Protein 6QV5 (pdb70)

Structure (mmCIF, N/CA/C/O backbone):
data_6QV5
#
_entry.id   6QV5
#
_cell.length_a   116.427
_cell.length_b   116.427
_cell.length_c   119.248
_cell.angle_alpha   90.00
_cell.angle_beta   90.00
_cell.angle_gamma   120.00
#
_symmetry.space_group_name_H-M   'P 61 2 2'
#
loop_
_entity.id
_entity.type
_entity.pdbx_description
1 polymer 'CHAD domain'
2 non-polymer 'ZINC ION'
3 non-polymer 1,2-ETHANEDIOL
4 water water
#
loop_
_atom_site.group_PDB
_atom_site.id
_atom_site.type_symbol
_atom_site.label_atom_id
_atom_site.label_alt_id
_atom_site.label_comp_id
_atom_site.label_asym_id
_atom_site.label_entity_id
_atom_site.label_seq_id
_atom_site.pdbx_PDB_ins_code
_atom_site.Cartn_x
_atom_site.Cartn_y
_atom_site.Cartn_z
_atom_site.occupancy
_atom_site.B_iso_or_equiv
_atom_site.auth_seq_id
_atom_site.auth_comp_id
_atom_site.auth_asym_id
_atom_site.auth_atom_id
_atom_site.pdbx_PDB_model_num
ATOM 1 N N . GLY A 1 9 ? 72.960 5.027 34.244 1.00 90.85 7 GLY A N 1
ATOM 2 C CA . GLY A 1 9 ? 71.744 5.325 34.988 1.00 90.64 7 GLY A CA 1
ATOM 3 C C . GLY A 1 9 ? 71.763 6.694 35.634 1.00 94.26 7 GLY A C 1
ATOM 4 O O . GLY A 1 9 ? 72.691 7.010 36.385 1.00 93.93 7 GLY A O 1
ATOM 5 N N . HIS A 1 10 ? 70.731 7.518 35.325 1.00 90.42 8 HIS A N 1
ATOM 6 C CA . HIS A 1 10 ? 70.480 8.891 35.802 1.00 89.99 8 HIS A CA 1
ATOM 7 C C . HIS A 1 10 ? 71.502 9.935 35.309 1.00 93.13 8 HIS A C 1
ATOM 8 O O . HIS A 1 10 ? 71.089 11.009 34.866 1.00 92.70 8 HIS A O 1
ATOM 10 N N . ALA A 1 11 ? 72.815 9.633 35.398 1.00 89.02 9 ALA A N 1
ATOM 11 C CA . ALA A 1 11 ? 73.893 10.537 34.988 1.00 88.44 9 ALA A CA 1
ATOM 12 C C . ALA A 1 11 ? 74.320 10.342 33.520 1.00 91.27 9 ALA A C 1
ATOM 13 O O . ALA A 1 11 ? 74.510 9.198 33.093 1.00 90.69 9 ALA A O 1
ATOM 15 N N . PRO A 1 12 ? 74.492 11.438 32.736 1.00 87.15 10 PRO A N 1
ATOM 16 C CA . PRO A 1 12 ? 74.917 11.278 31.333 1.00 86.63 10 PRO A CA 1
ATOM 17 C C . PRO A 1 12 ? 76.411 10.992 31.205 1.00 89.46 10 PRO A C 1
ATOM 18 O O . PRO A 1 12 ? 77.214 11.558 31.951 1.00 88.90 10 PRO A O 1
ATOM 22 N N . PHE A 1 13 ? 76.783 10.114 30.258 1.00 85.42 11 PHE A N 1
ATOM 23 C CA . PHE A 1 13 ? 78.177 9.743 30.024 1.00 84.92 11 PHE A CA 1
ATOM 24 C C . PHE A 1 13 ? 78.727 10.370 28.747 1.00 88.38 11 PHE A C 1
ATOM 25 O O . PHE A 1 13 ? 78.252 10.071 27.649 1.00 87.58 11 PHE A O 1
ATOM 33 N N . ARG A 1 14 ? 79.741 11.233 28.902 1.00 85.17 12 ARG A N 1
ATOM 34 C CA . ARG A 1 14 ? 80.435 11.884 27.794 1.00 85.13 12 ARG A CA 1
ATOM 35 C C . ARG A 1 14 ? 81.600 11.004 27.346 1.00 89.22 12 ARG A C 1
ATOM 36 O O . ARG A 1 14 ? 82.115 10.219 28.149 1.00 88.61 12 ARG A O 1
ATOM 44 N N . ALA A 1 15 ? 82.011 11.130 26.067 1.00 86.08 13 ALA A N 1
ATOM 45 C CA . ALA A 1 15 ? 83.114 10.362 25.485 1.00 86.07 13 ALA A CA 1
ATOM 46 C C . ALA A 1 15 ? 84.404 10.568 26.277 1.00 90.73 13 ALA A C 1
ATOM 47 O O . ALA A 1 15 ? 84.826 11.709 26.486 1.00 90.23 13 ALA A O 1
ATOM 49 N N . GLN A 1 16 ? 84.985 9.459 26.771 1.00 87.98 14 GLN A N 1
ATOM 50 C CA . GLN A 1 16 ? 86.220 9.459 27.557 1.00 88.14 14 GLN A CA 1
ATOM 51 C C . GLN A 1 16 ? 87.393 9.949 26.712 1.00 92.81 14 GLN A C 1
ATOM 52 O O . GLN A 1 16 ? 87.496 9.583 25.538 1.00 92.29 14 GLN A O 1
ATOM 58 N N . ALA A 1 17 ? 88.255 10.804 27.302 1.00 90.10 15 ALA A N 1
ATOM 59 C CA . ALA A 1 17 ? 89.432 11.365 26.637 1.00 90.13 15 ALA A CA 1
ATOM 60 C C . ALA A 1 17 ? 90.428 10.253 26.306 1.00 94.67 15 ALA A C 1
ATOM 61 O O . ALA A 1 17 ? 90.931 9.579 27.209 1.00 94.08 15 ALA A O 1
ATOM 63 N N . LEU A 1 18 ? 90.649 10.020 25.003 1.00 92.04 16 LEU A N 1
ATOM 64 C CA . LEU A 1 18 ? 91.547 8.976 24.519 1.00 92.32 16 LEU A CA 1
ATOM 65 C C . LEU A 1 18 ? 92.933 9.538 24.202 1.00 97.10 16 LEU A C 1
ATOM 66 O O . LEU A 1 18 ? 93.118 10.220 23.190 1.00 96.60 16 LEU A O 1
ATOM 71 N N . ALA A 1 19 ? 93.899 9.266 25.094 1.00 94.59 17 ALA A N 1
ATOM 72 C CA . ALA A 1 19 ? 95.280 9.718 24.950 1.00 94.92 17 ALA A CA 1
ATOM 73 C C . ALA A 1 19 ? 96.184 8.550 24.540 1.00 99.80 17 ALA A C 1
ATOM 74 O O . ALA A 1 19 ? 96.693 7.813 25.391 1.00 99.46 17 ALA A O 1
ATOM 76 N N . LEU A 1 20 ? 96.341 8.364 23.219 1.00 97.00 18 LEU A N 1
ATOM 77 C CA . LEU A 1 20 ? 97.169 7.306 22.641 1.00 97.11 18 LEU A CA 1
ATOM 78 C C . LEU A 1 20 ? 98.640 7.700 22.683 1.00 102.06 18 LEU A C 1
ATOM 79 O O . LEU A 1 20 ? 98.961 8.889 22.580 1.00 101.85 18 LEU A O 1
ATOM 84 N N . ASP A 1 21 ? 99.534 6.701 22.809 1.00 99.17 19 ASP A N 1
ATOM 85 C CA . ASP A 1 21 ? 100.982 6.915 22.810 1.00 99.26 19 ASP A CA 1
ATOM 86 C C . ASP A 1 21 ? 101.436 7.293 21.397 1.00 103.39 19 ASP A C 1
ATOM 87 O O . ASP A 1 21 ? 100.801 6.882 20.422 1.00 103.10 19 ASP A O 1
ATOM 92 N N . ALA A 1 22 ? 102.514 8.090 21.288 1.00 99.85 20 ALA A N 1
ATOM 93 C CA . ALA A 1 22 ? 103.063 8.533 20.002 1.00 99.65 20 ALA A CA 1
ATOM 94 C C . ALA A 1 22 ? 103.621 7.359 19.185 1.00 103.23 20 ALA A C 1
ATOM 95 O O . ALA A 1 22 ? 103.506 7.361 17.958 1.00 103.20 20 ALA A O 1
ATOM 97 N N . ASP A 1 23 ? 104.198 6.355 19.874 1.00 98.85 21 ASP A N 1
ATOM 98 C CA . ASP A 1 23 ? 104.793 5.156 19.278 1.00 98.24 21 ASP A CA 1
ATOM 99 C C . ASP A 1 23 ? 103.812 3.966 19.172 1.00 100.38 21 ASP A C 1
ATOM 100 O O . ASP A 1 23 ? 104.237 2.855 18.843 1.00 100.15 21 ASP A O 1
ATOM 105 N N . ALA A 1 24 ? 102.508 4.202 19.428 1.00 95.59 22 ALA A N 1
ATOM 106 C CA . ALA A 1 24 ? 101.467 3.170 19.367 1.00 94.70 22 ALA A CA 1
ATOM 107 C C . ALA A 1 24 ? 101.190 2.693 17.941 1.00 96.51 22 ALA A C 1
ATOM 108 O O . ALA A 1 24 ? 101.234 3.491 17.001 1.00 96.21 22 ALA A O 1
ATOM 110 N N . ALA A 1 25 ? 100.911 1.385 17.791 1.00 91.07 23 ALA A N 1
ATOM 111 C CA . ALA A 1 25 ? 100.618 0.740 16.509 1.00 89.91 23 ALA A CA 1
ATOM 112 C C . ALA A 1 25 ? 99.133 0.854 16.146 1.00 91.53 23 ALA A C 1
ATOM 113 O O . ALA A 1 25 ? 98.311 1.161 17.014 1.00 90.92 23 ALA A O 1
ATOM 115 N N . LEU A 1 26 ? 98.794 0.598 14.861 1.00 86.61 24 LEU A N 1
ATOM 116 C CA . LEU A 1 26 ? 97.417 0.620 14.354 1.00 85.81 24 LEU A CA 1
ATOM 117 C C . LEU A 1 26 ? 96.586 -0.497 15.005 1.00 88.28 24 LEU A C 1
ATOM 118 O O . LEU A 1 26 ? 95.391 -0.311 15.239 1.00 87.77 24 LEU A O 1
ATOM 123 N N . SER A 1 27 ? 97.243 -1.625 15.351 1.00 83.79 25 SER A N 1
ATOM 124 C CA . SER A 1 27 ? 96.640 -2.776 16.026 1.00 83.14 25 SER A CA 1
ATOM 125 C C . SER A 1 27 ? 96.232 -2.441 17.475 1.00 86.13 25 SER A C 1
ATOM 126 O O . SER A 1 27 ? 95.472 -3.195 18.085 1.00 85.81 25 SER A O 1
ATOM 129 N N . GLU A 1 28 ? 96.748 -1.318 18.014 1.00 82.13 26 GLU A N 1
ATOM 130 C CA . GLU A 1 28 ? 96.481 -0.826 19.368 1.00 81.68 26 GLU A CA 1
ATOM 131 C C . GLU A 1 28 ? 95.480 0.331 19.346 1.00 84.74 26 GLU A C 1
ATOM 132 O O . GLU A 1 28 ? 94.634 0.415 20.237 1.00 84.38 26 GLU A O 1
ATOM 138 N N . ALA A 1 29 ? 95.577 1.216 18.330 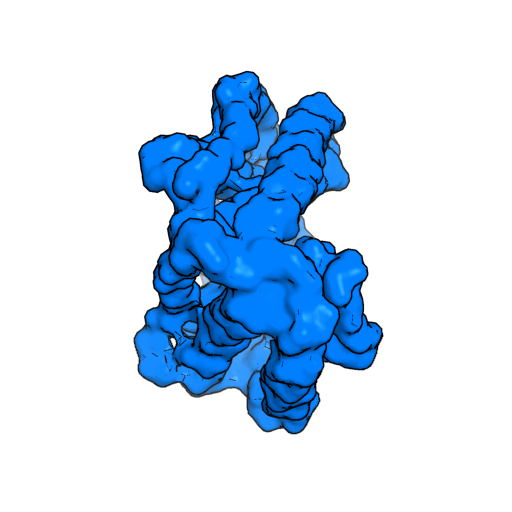1.00 80.37 27 ALA A N 1
ATOM 139 C CA . ALA A 1 29 ? 94.713 2.386 18.157 1.00 79.56 27 ALA A CA 1
ATOM 140 C C . ALA A 1 29 ? 93.282 2.013 17.763 1.00 82.11 27 ALA A C 1
ATOM 141 O O . ALA A 1 29 ? 92.343 2.524 18.371 1.00 81.66 27 ALA A O 1
ATOM 143 N N . PHE A 1 30 ? 93.122 1.127 16.754 1.00 77.50 28 PHE A N 1
ATOM 144 C CA . PHE A 1 30 ? 91.835 0.638 16.239 1.00 76.67 28 PHE A CA 1
ATOM 145 C C . PHE A 1 30 ? 90.901 0.097 17.350 1.00 78.57 28 PHE A C 1
ATOM 146 O O . PHE A 1 30 ? 89.776 0.594 17.428 1.00 78.10 28 PHE A O 1
ATOM 154 N N . PRO A 1 31 ? 91.310 -0.853 18.241 1.00 73.71 29 PRO A N 1
ATOM 155 C CA . PRO A 1 31 ? 90.380 -1.298 19.294 1.00 72.89 29 PRO A CA 1
ATOM 156 C C . PRO A 1 31 ? 90.170 -0.258 20.397 1.00 74.78 29 PRO A C 1
ATOM 157 O O . PRO A 1 31 ? 89.148 -0.307 21.079 1.00 74.24 29 PRO A O 1
ATOM 161 N N . ALA A 1 32 ? 91.129 0.676 20.572 1.00 70.02 30 ALA A N 1
ATOM 162 C CA . ALA A 1 32 ? 91.039 1.745 21.568 1.00 69.28 30 ALA A CA 1
ATOM 163 C C . ALA A 1 32 ? 90.039 2.815 21.124 1.00 71.67 30 ALA A C 1
ATOM 164 O O . ALA A 1 32 ? 89.276 3.304 21.956 1.00 71.19 30 ALA A O 1
ATOM 166 N N . ILE A 1 33 ? 90.032 3.157 19.811 1.00 67.15 31 ILE A N 1
ATOM 167 C CA . ILE A 1 33 ? 89.131 4.137 19.188 1.00 66.35 31 ILE A CA 1
ATOM 168 C C . ILE A 1 33 ? 87.696 3.592 19.162 1.00 69.35 31 ILE A C 1
ATOM 169 O O . ILE A 1 33 ? 86.781 4.273 19.634 1.00 68.48 31 ILE A O 1
ATOM 174 N N . LEU A 1 34 ? 87.506 2.367 18.620 1.00 65.64 32 LEU A N 1
ATOM 175 C CA . LEU A 1 34 ? 86.191 1.725 18.533 1.00 65.25 32 LEU A CA 1
ATOM 176 C C . LEU A 1 34 ? 85.623 1.354 19.899 1.00 67.92 32 LEU A C 1
ATOM 177 O O . LEU A 1 34 ? 84.412 1.450 20.095 1.00 67.39 32 LEU A O 1
ATOM 182 N N . GLY A 1 35 ? 86.504 0.964 20.825 1.00 63.66 33 GLY A N 1
ATOM 183 C CA . GLY A 1 35 ? 86.149 0.624 22.200 1.00 62.98 33 GLY A CA 1
ATOM 184 C C . GLY A 1 35 ? 85.634 1.830 22.962 1.00 65.28 33 GLY A C 1
ATOM 185 O O . GLY A 1 35 ? 84.709 1.705 23.767 1.00 64.85 33 GLY A O 1
ATOM 186 N N . ASN A 1 3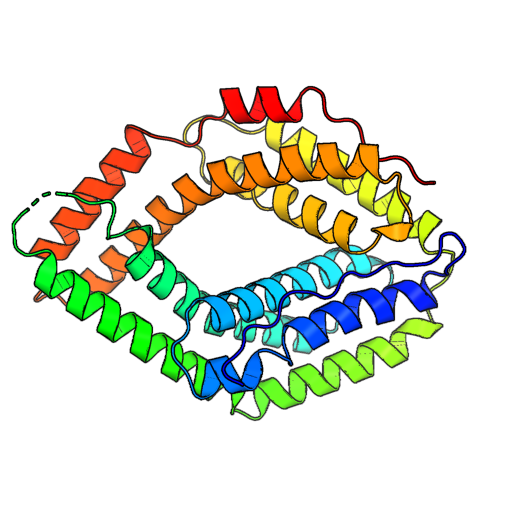6 ? 86.221 3.012 22.685 1.00 60.90 34 ASN A N 1
ATOM 187 C CA . ASN A 1 36 ? 85.838 4.303 23.260 1.00 60.33 34 ASN A CA 1
ATOM 188 C C . ASN A 1 36 ? 84.445 4.697 22.745 1.00 63.20 34 ASN A C 1
ATOM 189 O O . ASN A 1 36 ? 83.643 5.241 23.506 1.00 62.62 34 ASN A O 1
ATOM 194 N N . CYS A 1 37 ? 84.166 4.404 21.455 1.00 59.15 35 CYS A N 1
ATOM 195 C CA . CYS A 1 37 ? 82.889 4.673 20.795 1.00 58.69 35 CYS A CA 1
ATOM 196 C C . CYS A 1 37 ? 81.790 3.779 21.357 1.00 62.06 35 CYS A C 1
ATOM 197 O O . CYS A 1 37 ? 80.711 4.278 21.672 1.00 61.71 35 CYS A O 1
ATOM 200 N N . LEU A 1 38 ? 82.071 2.465 21.498 1.00 58.27 36 LEU A N 1
ATOM 201 C CA . LEU A 1 38 ? 81.127 1.484 22.039 1.00 57.80 36 LEU A CA 1
ATOM 202 C C . LEU A 1 38 ? 80.804 1.753 23.506 1.00 60.86 36 LEU A C 1
ATOM 203 O O . LEU A 1 38 ? 79.650 1.594 23.895 1.00 60.34 36 LEU A O 1
ATOM 208 N N . GLU A 1 39 ? 81.802 2.205 24.302 1.00 56.90 37 GLU A N 1
ATOM 209 C CA . GLU A 1 39 ? 81.628 2.564 25.717 1.00 56.41 37 GLU A CA 1
ATOM 210 C C . GLU A 1 39 ? 80.714 3.795 25.833 1.00 58.72 37 GLU A C 1
ATOM 211 O O . GLU A 1 39 ? 79.840 3.822 26.699 1.00 58.34 37 GLU A O 1
ATOM 217 N N . HIS A 1 40 ? 80.895 4.785 24.932 1.00 54.00 38 HIS A N 1
ATOM 218 C CA . HIS A 1 40 ? 80.104 6.020 24.868 1.00 53.17 38 HIS A CA 1
ATOM 219 C C . HIS A 1 40 ? 78.614 5.720 24.615 1.00 55.10 38 HIS A C 1
ATOM 220 O O . HIS A 1 40 ? 77.750 6.404 25.162 1.00 53.78 38 HIS A O 1
ATOM 227 N N . ILE A 1 41 ? 78.327 4.666 23.829 1.00 51.49 39 ILE A N 1
ATOM 228 C CA . ILE A 1 41 ? 76.972 4.202 23.518 1.00 51.06 39 ILE A CA 1
ATOM 229 C C . ILE A 1 41 ? 76.396 3.415 24.715 1.00 55.90 39 ILE A C 1
ATOM 230 O O . ILE A 1 41 ? 75.315 3.758 25.202 1.00 55.54 39 ILE A O 1
ATOM 235 N N . GLN A 1 42 ? 77.139 2.369 25.166 1.00 53.28 40 GLN A N 1
ATOM 236 C CA A GLN A 1 42 ? 76.763 1.461 26.256 0.46 53.23 40 GLN A CA 1
ATOM 237 C CA B GLN A 1 42 ? 76.774 1.456 26.254 0.54 53.30 40 GLN A CA 1
ATOM 238 C C . GLN A 1 42 ? 76.493 2.146 27.598 1.00 57.78 40 GLN A C 1
ATOM 239 O O . GLN A 1 42 ? 75.506 1.813 28.254 1.00 57.51 40 GLN A O 1
ATOM 250 N N . ARG A 1 43 ? 77.365 3.076 28.025 1.00 55.38 41 ARG A N 1
ATOM 251 C CA . ARG A 1 43 ? 77.218 3.758 29.319 1.00 55.68 41 ARG A CA 1
ATOM 252 C C . ARG A 1 43 ? 76.007 4.710 29.413 1.00 60.28 41 ARG A C 1
ATOM 253 O O . ARG A 1 43 ? 75.728 5.225 30.500 1.00 60.09 41 ARG A O 1
ATOM 261 N N . ASN A 1 44 ? 75.268 4.900 28.303 1.00 56.93 42 ASN A N 1
ATOM 262 C CA . ASN A 1 44 ? 74.069 5.738 28.260 1.00 56.75 42 ASN A CA 1
ATOM 263 C C . ASN A 1 44 ? 72.767 4.925 28.120 1.00 61.00 42 ASN A C 1
ATOM 264 O O . ASN A 1 44 ? 71.689 5.494 28.275 1.00 60.63 42 ASN A O 1
ATOM 269 N N . GLU A 1 45 ? 72.880 3.595 27.875 1.00 58.17 43 GLU A N 1
ATOM 270 C CA . GLU A 1 45 ? 71.784 2.625 27.698 1.00 58.29 43 GLU A CA 1
ATOM 271 C C . GLU A 1 45 ? 70.632 2.737 28.696 1.00 62.93 43 GLU A C 1
ATOM 272 O O . GLU A 1 45 ? 69.496 2.974 28.284 1.00 62.73 43 GLU A O 1
ATOM 278 N N . VAL A 1 46 ? 70.926 2.513 29.997 1.00 60.04 44 VAL A N 1
ATOM 279 C CA . VAL A 1 46 ? 69.972 2.502 31.116 1.00 60.15 44 VAL A CA 1
ATOM 280 C C . VAL A 1 46 ? 69.161 3.806 31.199 1.00 64.22 44 VAL A C 1
ATOM 281 O O . VAL A 1 46 ? 67.934 3.754 31.300 1.00 63.96 44 VAL A O 1
ATOM 285 N N . ALA A 1 47 ? 69.847 4.958 31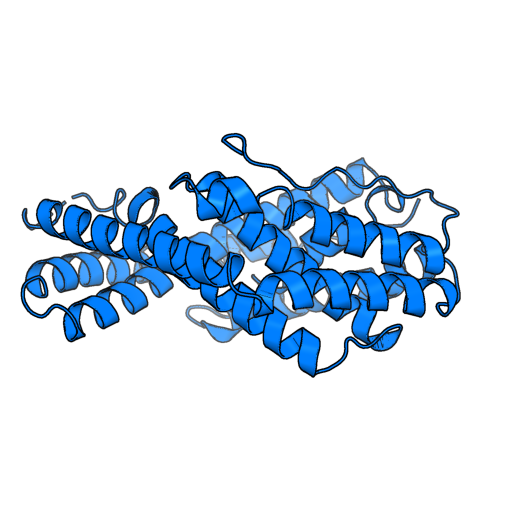.121 1.00 60.87 45 ALA A N 1
ATOM 286 C CA . ALA A 1 47 ? 69.238 6.286 31.189 1.00 60.58 45 ALA A CA 1
ATOM 287 C C . ALA A 1 47 ? 68.320 6.601 30.003 1.00 64.27 45 ALA A C 1
ATOM 288 O O . ALA A 1 47 ? 67.339 7.324 30.182 1.00 64.13 45 ALA A O 1
ATOM 290 N N . VAL A 1 48 ? 68.622 6.057 28.807 1.00 60.50 46 VAL A N 1
ATOM 291 C CA . VAL A 1 48 ? 67.795 6.256 27.608 1.00 60.23 46 VAL A CA 1
ATOM 292 C C . VAL A 1 48 ? 66.530 5.382 27.709 1.00 64.33 46 VAL A C 1
ATOM 293 O O . VAL A 1 48 ? 65.446 5.830 27.330 1.00 63.91 46 VAL A O 1
ATOM 297 N N . ILE A 1 49 ? 66.669 4.160 28.261 1.00 61.31 47 ILE A N 1
ATOM 298 C CA . ILE A 1 49 ? 65.564 3.214 28.444 1.00 61.21 47 ILE A CA 1
ATOM 299 C C . ILE A 1 49 ? 64.596 3.675 29.550 1.00 65.73 47 ILE A C 1
ATOM 300 O O . ILE A 1 49 ? 63.399 3.805 29.296 1.00 65.14 47 ILE A O 1
ATOM 305 N N . GLU A 1 50 ? 65.124 3.927 30.761 1.00 63.04 48 GLU A N 1
ATOM 306 C CA . GLU A 1 50 ? 64.352 4.276 31.957 1.00 63.12 48 GLU A CA 1
ATOM 307 C C . GLU A 1 50 ? 63.923 5.746 32.089 1.00 66.91 48 GLU A C 1
ATOM 308 O O . GLU A 1 50 ? 62.853 6.003 32.644 1.00 66.91 48 GLU A O 1
ATOM 314 N N . GLY A 1 51 ? 64.747 6.682 31.622 1.00 62.97 49 GLY A N 1
ATOM 315 C CA . GLY A 1 51 ? 64.460 8.110 31.751 1.00 62.41 49 GLY A CA 1
ATOM 316 C C . GLY A 1 51 ? 64.034 8.849 30.498 1.00 65.29 49 GLY A C 1
ATOM 317 O O . GLY A 1 51 ? 63.820 8.243 29.444 1.00 64.76 49 GLY A O 1
ATOM 318 N N . HIS A 1 52 ? 63.899 10.185 30.627 1.00 61.20 50 HIS A N 1
ATOM 319 C CA . HIS A 1 52 ? 63.513 11.113 29.558 1.00 60.78 50 HIS A CA 1
ATOM 320 C C . HIS A 1 52 ? 64.484 12.303 29.446 1.00 64.73 50 HIS A C 1
ATOM 321 O O . HIS A 1 52 ? 64.171 13.296 28.781 1.00 63.96 50 HIS A O 1
ATOM 328 N N . ASP A 1 53 ? 65.673 12.185 30.080 1.00 61.87 51 ASP A N 1
ATOM 329 C CA . ASP A 1 53 ? 66.730 13.202 30.072 1.00 61.91 51 ASP A CA 1
ATOM 330 C C . ASP A 1 53 ? 67.237 13.411 28.632 1.00 65.45 51 ASP A C 1
ATOM 331 O O . ASP A 1 53 ? 67.636 12.436 27.990 1.00 65.02 51 ASP A O 1
ATOM 336 N N . PRO A 1 54 ? 67.202 14.655 28.097 1.00 61.85 52 PRO A N 1
ATOM 337 C CA . PRO A 1 54 ? 67.653 14.868 26.709 1.00 61.50 52 PRO A CA 1
ATOM 338 C C . PRO A 1 54 ? 69.155 14.693 26.481 1.00 64.29 52 PRO A C 1
ATOM 339 O O . PRO A 1 54 ? 69.546 14.259 25.400 1.00 63.79 52 PRO A O 1
ATOM 343 N N . GLU A 1 55 ? 69.987 15.020 27.492 1.00 60.15 53 GLU A N 1
ATOM 344 C CA . GLU A 1 55 ? 71.449 14.927 27.426 1.00 59.47 53 GLU A CA 1
ATOM 345 C C . GLU A 1 55 ? 71.956 13.481 27.318 1.00 62.24 53 GLU A C 1
ATOM 346 O O . GLU A 1 55 ? 72.907 13.231 26.573 1.00 61.67 53 GLU A O 1
ATOM 352 N N . THR A 1 56 ? 71.316 12.540 28.045 1.00 57.96 54 THR A N 1
ATOM 353 C CA . THR A 1 56 ? 71.662 11.110 28.032 1.00 57.26 54 THR A CA 1
ATOM 354 C C . THR A 1 56 ? 71.428 10.528 26.634 1.00 59.32 54 THR A C 1
ATOM 355 O O . THR A 1 56 ? 72.262 9.769 26.139 1.00 58.62 54 THR A O 1
ATOM 359 N N . LEU A 1 57 ? 70.304 10.923 25.993 1.00 54.60 55 LEU A N 1
ATOM 360 C CA . LEU A 1 57 ? 69.931 10.530 24.633 1.00 53.66 55 LEU A CA 1
ATOM 361 C C . LEU A 1 57 ? 70.880 11.198 23.622 1.00 56.26 55 LEU A C 1
ATOM 362 O O . LEU A 1 57 ? 71.300 10.548 22.661 1.00 55.24 55 LEU A O 1
ATOM 367 N N . HIS A 1 58 ? 71.223 12.488 23.856 1.00 52.50 56 HIS A N 1
ATOM 368 C CA . HIS A 1 58 ? 72.144 13.265 23.021 1.00 52.12 56 HIS A CA 1
ATOM 369 C C . HIS A 1 58 ? 73.521 12.595 22.997 1.00 54.34 56 HIS A C 1
ATOM 370 O O . HIS A 1 58 ? 74.063 12.374 21.914 1.00 53.91 56 HIS A O 1
ATOM 377 N N . GLN A 1 59 ? 74.050 12.227 24.181 1.00 49.85 57 GLN A N 1
ATOM 378 C CA . GLN A 1 59 ? 75.339 11.551 24.316 1.00 49.43 57 GLN A CA 1
ATOM 379 C C . GLN A 1 59 ? 75.367 10.181 23.639 1.00 52.92 57 GLN A C 1
ATOM 380 O O . GLN A 1 59 ? 76.382 9.832 23.036 1.00 52.53 57 GLN A O 1
ATOM 386 N N . MET A 1 60 ? 74.249 9.425 23.705 1.00 49.40 58 MET A N 1
ATOM 387 C CA . MET A 1 60 ? 74.147 8.110 23.066 1.00 49.04 58 MET A CA 1
ATOM 388 C C . MET A 1 60 ? 74.107 8.239 21.541 1.00 53.38 58 MET A C 1
ATOM 389 O O . MET A 1 60 ? 74.748 7.445 20.851 1.00 52.89 58 MET A O 1
ATOM 394 N N . ARG A 1 61 ? 73.376 9.250 21.026 1.00 50.47 59 ARG A N 1
ATOM 395 C CA . ARG A 1 61 ? 73.262 9.547 19.595 1.00 50.67 59 ARG A CA 1
ATOM 396 C C . ARG A 1 61 ? 74.623 9.956 19.022 1.00 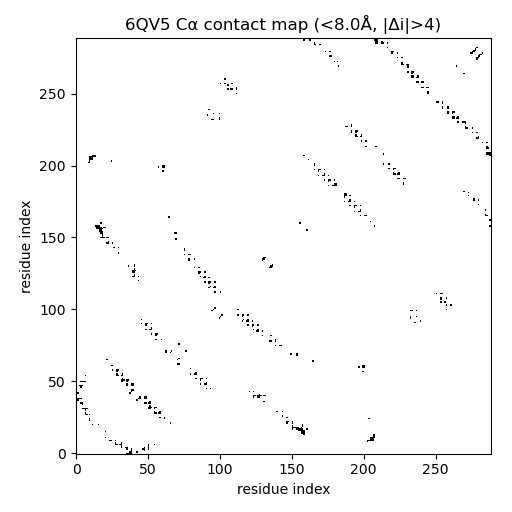54.63 59 ARG A C 1
ATOM 397 O O . ARG A 1 61 ? 74.991 9.486 17.943 1.00 54.01 59 ARG A O 1
ATOM 405 N N . VAL A 1 62 ? 75.371 10.808 19.763 1.00 51.62 60 VAL A N 1
ATOM 406 C CA . VAL A 1 62 ? 76.715 11.281 19.402 1.00 51.44 60 VAL A CA 1
ATOM 407 C C . VAL A 1 62 ? 77.681 10.084 19.343 1.00 55.10 60 VAL A C 1
ATOM 408 O O . VAL A 1 62 ? 78.482 9.993 18.411 1.00 54.66 60 VAL A O 1
ATOM 412 N N . GLY A 1 63 ? 77.538 9.160 20.298 1.00 51.40 61 GLY A N 1
ATOM 413 C CA . GLY A 1 63 ? 78.320 7.929 20.378 1.00 51.09 61 GLY A CA 1
ATOM 414 C C . GLY A 1 63 ? 78.159 7.051 19.152 1.00 54.86 61 GLY A C 1
ATOM 415 O O . GLY A 1 63 ? 79.136 6.461 18.683 1.00 54.39 61 GLY A O 1
ATOM 416 N N . VAL A 1 64 ? 76.918 6.967 18.624 1.00 51.65 62 VAL A N 1
ATOM 417 C CA . VAL A 1 64 ? 76.567 6.205 17.420 1.00 51.82 62 VAL A CA 1
ATOM 418 C C . VAL A 1 64 ? 77.203 6.881 16.194 1.00 56.90 62 VAL A C 1
ATOM 419 O O . VAL A 1 64 ? 77.790 6.189 15.358 1.00 56.90 62 VAL A O 1
ATOM 423 N N . ARG A 1 65 ? 77.123 8.229 16.123 1.00 54.09 63 ARG A N 1
ATOM 424 C CA . ARG A 1 65 ? 77.713 9.041 15.053 1.00 54.40 63 ARG A CA 1
ATOM 425 C C . ARG A 1 65 ? 79.236 8.909 15.031 1.00 59.17 63 ARG A C 1
ATOM 426 O O . ARG A 1 65 ? 79.814 8.773 13.951 1.00 59.27 63 ARG A O 1
ATOM 434 N N . ARG A 1 66 ? 79.876 8.932 16.226 1.00 55.89 64 ARG A N 1
ATOM 435 C CA . ARG A 1 66 ? 81.326 8.784 16.410 1.00 55.65 64 ARG A CA 1
ATOM 436 C C . ARG A 1 66 ? 81.786 7.404 15.940 1.00 60.55 64 ARG A C 1
ATOM 437 O O . ARG A 1 66 ? 82.839 7.297 15.313 1.00 60.10 64 ARG A O 1
ATOM 445 N N . LEU A 1 67 ? 80.980 6.360 16.223 1.00 58.07 65 LEU A N 1
ATOM 446 C CA . LEU A 1 67 ? 81.243 4.979 15.824 1.00 58.38 65 LEU A CA 1
ATOM 447 C C . LEU A 1 67 ? 81.184 4.828 14.298 1.00 63.84 65 LEU A C 1
ATOM 448 O O . LEU A 1 67 ? 82.086 4.221 13.720 1.00 63.34 65 LEU A O 1
ATOM 453 N N . ARG A 1 68 ? 80.139 5.395 13.655 1.00 62.06 66 ARG A N 1
ATOM 454 C CA . ARG A 1 68 ? 79.948 5.343 12.204 1.00 62.75 66 ARG A CA 1
ATOM 455 C C . ARG A 1 68 ? 81.082 6.048 11.448 1.00 68.11 66 ARG A C 1
ATOM 456 O O . ARG A 1 68 ? 81.556 5.515 10.442 1.00 67.94 66 ARG A O 1
ATOM 464 N N . SER A 1 69 ? 81.534 7.221 11.951 1.00 65.29 67 SER A N 1
ATOM 465 C CA . SER A 1 69 ? 82.637 7.983 11.357 1.00 65.47 67 SER A CA 1
ATOM 466 C C . SER A 1 69 ? 83.971 7.248 11.528 1.00 69.42 67 SER A C 1
ATOM 467 O O . SER A 1 69 ? 84.812 7.307 10.630 1.00 69.01 67 SER A O 1
ATOM 470 N N . ALA A 1 70 ? 84.146 6.534 12.664 1.00 66.31 68 ALA A N 1
ATOM 471 C CA . ALA A 1 70 ? 85.341 5.732 12.952 1.00 66.24 68 ALA A CA 1
ATOM 472 C C . ALA A 1 70 ? 85.410 4.531 12.004 1.00 71.14 68 ALA A C 1
ATOM 473 O O . ALA A 1 70 ? 86.491 4.199 11.527 1.00 70.84 68 ALA A O 1
ATOM 475 N N . LEU A 1 71 ? 84.254 3.910 11.697 1.00 68.72 69 LEU A N 1
ATOM 476 C CA . LEU A 1 71 ? 84.177 2.778 10.768 1.00 69.04 69 LEU A CA 1
ATOM 477 C C . LEU A 1 71 ? 84.413 3.229 9.321 1.00 74.60 69 LEU A C 1
ATOM 478 O O . LEU A 1 71 ? 84.899 2.440 8.509 1.00 74.19 69 LEU A O 1
ATOM 483 N N . LYS A 1 72 ? 84.089 4.502 9.012 1.00 72.56 70 LYS A N 1
ATOM 484 C CA . LYS A 1 72 ? 84.268 5.101 7.690 1.00 73.14 70 LYS A CA 1
ATOM 485 C C . LYS A 1 72 ? 85.750 5.337 7.382 1.00 78.30 70 LYS A C 1
ATOM 486 O O . LYS A 1 72 ? 86.180 5.075 6.257 1.00 78.12 70 LYS A O 1
ATOM 492 N N . LEU A 1 73 ? 86.529 5.824 8.372 1.00 75.60 71 LEU A N 1
ATOM 493 C CA . LEU A 1 73 ? 87.964 6.061 8.193 1.00 75.85 71 LEU A CA 1
ATOM 494 C C . LEU A 1 73 ? 88.767 4.754 8.205 1.00 80.27 71 LEU A C 1
ATOM 495 O O . LEU A 1 73 ? 89.766 4.651 7.492 1.00 80.24 71 LEU A O 1
ATOM 500 N N . PHE A 1 74 ? 88.313 3.754 8.989 1.00 76.91 72 PHE A N 1
ATOM 501 C CA . PHE A 1 74 ? 88.944 2.434 9.091 1.00 76.77 72 PHE A CA 1
ATOM 502 C C . PHE A 1 74 ? 88.450 1.455 8.006 1.00 82.15 72 PHE A C 1
ATOM 503 O O . PHE A 1 74 ? 88.901 0.312 7.990 1.00 81.92 72 PHE A O 1
ATOM 511 N N . ASP A 1 75 ? 87.532 1.894 7.113 1.00 79.89 73 ASP A N 1
ATOM 512 C CA . ASP A 1 75 ? 86.922 1.081 6.047 1.00 80.31 73 ASP A CA 1
ATOM 513 C C . ASP A 1 75 ? 87.924 0.418 5.090 1.00 85.41 73 ASP A C 1
ATOM 514 O O . ASP A 1 75 ? 87.691 -0.719 4.673 1.00 85.09 73 ASP A O 1
ATOM 519 N N . ALA A 1 76 ? 89.023 1.117 4.744 1.00 82.77 74 ALA A N 1
ATOM 520 C CA . ALA A 1 76 ? 90.054 0.598 3.840 1.00 82.91 74 ALA A CA 1
ATOM 521 C C . ALA A 1 76 ? 90.883 -0.526 4.470 1.00 87.51 74 ALA A C 1
ATOM 522 O O . ALA A 1 76 ? 91.119 -1.545 3.816 1.00 87.40 74 ALA A O 1
ATOM 524 N N . VAL A 1 77 ? 91.313 -0.348 5.736 1.00 84.21 75 VAL A N 1
ATOM 525 C CA . VAL A 1 77 ? 92.126 -1.331 6.465 1.00 84.05 75 VAL A CA 1
ATOM 526 C C . VAL A 1 77 ? 91.280 -2.472 7.059 1.00 88.44 75 VAL A C 1
ATOM 527 O O . VAL A 1 77 ? 91.729 -3.619 7.075 1.00 88.06 75 VAL A O 1
ATOM 531 N N . ALA A 1 78 ? 90.068 -2.151 7.544 1.00 85.43 76 ALA A N 1
ATOM 532 C CA . ALA A 1 78 ? 89.141 -3.093 8.167 1.00 85.30 76 ALA A CA 1
ATOM 533 C C . ALA A 1 78 ? 87.683 -2.795 7.752 1.00 89.00 76 ALA A C 1
ATOM 534 O O . ALA A 1 78 ? 87.007 -2.002 8.416 1.00 88.40 76 ALA A O 1
ATOM 536 N N . PRO A 1 79 ? 87.175 -3.404 6.652 1.00 85.65 77 PRO A N 1
ATOM 537 C CA . PRO A 1 79 ? 85.784 -3.130 6.253 1.00 85.39 77 PRO A CA 1
ATOM 538 C C . PRO A 1 79 ? 84.769 -3.858 7.130 1.00 89.00 77 PRO A C 1
ATOM 539 O O . PRO A 1 79 ? 84.865 -5.072 7.324 1.00 88.62 77 PRO A O 1
ATOM 543 N N . CYS A 1 80 ? 83.817 -3.093 7.687 1.00 85.40 78 CYS A N 1
ATOM 544 C CA . CYS A 1 80 ? 82.755 -3.585 8.564 1.00 85.06 78 CYS A CA 1
ATOM 545 C C . CYS A 1 80 ? 81.743 -4.426 7.767 1.00 88.68 78 CYS A C 1
ATOM 546 O O . CYS A 1 80 ? 81.322 -3.979 6.694 1.00 88.33 78 CYS A O 1
ATOM 549 N N . PRO A 1 81 ? 81.340 -5.632 8.256 1.00 84.87 79 PRO A N 1
ATOM 550 C CA . PRO A 1 81 ? 80.361 -6.447 7.506 1.00 84.58 79 PRO A CA 1
ATOM 551 C C . PRO A 1 81 ? 79.056 -5.702 7.193 1.00 88.01 79 PRO A C 1
ATOM 552 O O . PRO A 1 81 ? 78.599 -4.923 8.035 1.00 87.56 79 PRO A O 1
ATOM 556 N N . PRO A 1 82 ? 78.462 -5.897 5.985 1.00 84.19 80 PRO A N 1
ATOM 557 C CA . PRO A 1 82 ? 77.230 -5.161 5.632 1.00 83.73 80 PRO A CA 1
ATOM 558 C C . PRO A 1 82 ? 76.050 -5.344 6.585 1.00 86.58 80 PRO A C 1
ATOM 559 O O . PRO A 1 82 ? 75.276 -4.403 6.754 1.00 86.18 80 PRO A O 1
ATOM 563 N N . ALA A 1 83 ? 75.925 -6.534 7.213 1.00 82.37 81 ALA A N 1
ATOM 564 C CA . ALA A 1 83 ? 74.864 -6.855 8.174 1.00 81.77 81 ALA A CA 1
ATOM 565 C C . ALA A 1 83 ? 74.936 -5.956 9.414 1.00 84.58 81 ALA A C 1
ATOM 566 O O . ALA A 1 83 ? 73.894 -5.500 9.890 1.00 84.13 81 ALA A O 1
ATOM 568 N N . LEU A 1 84 ? 76.165 -5.679 9.913 1.00 80.16 82 LEU A N 1
ATOM 569 C CA . LEU A 1 84 ? 76.398 -4.809 11.070 1.00 79.44 82 LEU A CA 1
ATOM 570 C C . LEU A 1 84 ? 76.100 -3.355 10.721 1.00 82.37 82 LEU A C 1
ATOM 571 O O . LEU A 1 84 ? 75.483 -2.655 11.525 1.00 81.99 82 LEU A O 1
ATOM 576 N N . GLN A 1 85 ? 76.505 -2.918 9.507 1.00 78.06 83 GLN A N 1
ATOM 577 C CA . GLN A 1 85 ? 76.284 -1.564 8.987 1.00 77.51 83 GLN A CA 1
ATOM 578 C C . GLN A 1 85 ? 74.793 -1.233 8.853 1.00 80.59 83 GLN A C 1
ATOM 579 O O . GLN A 1 85 ? 74.412 -0.077 9.041 1.00 80.36 83 GLN A O 1
ATOM 585 N N . ASP A 1 86 ? 73.952 -2.251 8.558 1.00 76.39 84 ASP A N 1
ATOM 586 C CA . ASP A 1 86 ? 72.497 -2.109 8.450 1.00 75.89 84 ASP A CA 1
ATOM 587 C C . ASP A 1 86 ? 71.887 -1.883 9.837 1.00 78.10 84 ASP A C 1
ATOM 588 O O . ASP A 1 86 ? 70.969 -1.073 9.975 1.00 77.75 84 ASP A O 1
ATOM 593 N N . ASP A 1 87 ? 72.410 -2.594 10.860 1.00 73.14 85 ASP A N 1
ATOM 594 C CA . ASP A 1 87 ? 71.959 -2.490 12.249 1.00 72.25 85 ASP A CA 1
ATOM 595 C C . ASP A 1 87 ? 72.411 -1.178 12.904 1.00 74.07 85 ASP A C 1
ATOM 596 O O . ASP A 1 87 ? 71.695 -0.655 13.759 1.00 73.49 85 ASP A O 1
ATOM 601 N N . ILE A 1 88 ? 73.589 -0.648 12.499 1.00 69.26 86 ILE A N 1
ATOM 602 C CA . I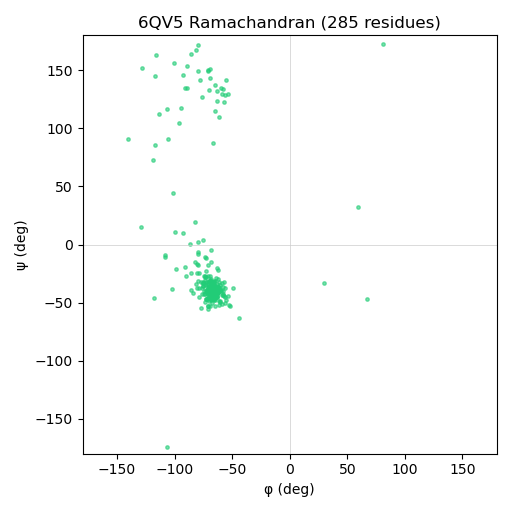LE A 1 88 ? 74.130 0.631 12.985 1.00 68.51 86 ILE A CA 1
ATOM 603 C C . ILE A 1 88 ? 73.243 1.764 12.443 1.00 70.79 86 ILE A C 1
ATOM 604 O O . ILE A 1 88 ? 72.909 2.691 13.185 1.00 70.29 86 ILE A O 1
ATOM 609 N N . SER A 1 89 ? 72.825 1.645 11.163 1.00 66.21 87 SER A N 1
ATOM 610 C CA . SER A 1 89 ? 71.933 2.587 10.484 1.00 65.41 87 SER A CA 1
ATOM 611 C C . SER A 1 89 ? 70.548 2.584 11.134 1.00 67.01 87 SER A C 1
ATOM 612 O O . SER A 1 89 ? 69.939 3.645 11.263 1.00 66.61 87 SER A O 1
ATOM 615 N N . TRP A 1 90 ? 70.076 1.396 11.574 1.00 61.65 88 TRP A N 1
ATOM 616 C CA . TRP A 1 90 ? 68.800 1.211 12.269 1.00 60.46 88 TRP A CA 1
ATOM 617 C C . TRP A 1 90 ? 68.852 1.889 13.645 1.00 63.18 88 TRP A C 1
ATOM 618 O O . TRP A 1 90 ? 67.920 2.611 13.996 1.00 63.09 88 TRP A O 1
ATOM 629 N N . LEU A 1 91 ? 69.948 1.668 14.405 1.00 58.61 89 LEU A N 1
ATOM 630 C CA . LEU A 1 91 ? 70.180 2.253 15.730 1.00 57.84 89 LEU A CA 1
ATOM 631 C C . LEU A 1 91 ? 70.288 3.786 15.652 1.00 61.21 89 LEU A C 1
ATOM 632 O O . LEU A 1 91 ? 69.760 4.480 16.524 1.00 60.76 89 LEU A O 1
ATOM 637 N N . GLY A 1 92 ? 70.948 4.281 14.602 1.00 57.33 90 GLY A N 1
ATOM 638 C CA . GLY A 1 92 ? 71.118 5.706 14.340 1.00 56.94 90 GLY A CA 1
ATOM 639 C C . GLY A 1 92 ? 69.807 6.399 14.026 1.00 60.50 90 GLY A C 1
ATOM 640 O O . GLY A 1 92 ? 69.587 7.531 14.460 1.00 60.00 90 GLY A O 1
ATOM 641 N N . THR A 1 93 ? 68.917 5.706 13.286 1.00 57.06 91 THR A N 1
ATOM 642 C CA . THR A 1 93 ? 67.584 6.185 12.903 1.00 56.83 91 THR A CA 1
ATOM 643 C C . THR A 1 93 ? 66.648 6.206 14.124 1.00 60.36 91 THR A C 1
ATOM 644 O O . THR A 1 93 ? 65.898 7.169 14.290 1.00 60.24 91 THR A O 1
ATOM 648 N N . GLU A 1 94 ? 66.701 5.157 14.974 1.00 56.36 92 GLU A N 1
ATOM 649 C CA . GLU A 1 94 ? 65.869 5.043 16.177 1.00 56.04 92 GLU A CA 1
ATOM 650 C C . GLU A 1 94 ? 66.181 6.123 17.214 1.00 59.66 92 GLU A C 1
ATOM 651 O O . GLU A 1 94 ? 65.255 6.769 17.709 1.00 59.70 92 GLU A O 1
ATOM 657 N N . LEU A 1 95 ? 67.475 6.333 17.522 1.00 55.48 93 LEU A N 1
ATOM 658 C CA . LEU A 1 95 ? 67.919 7.353 18.478 1.00 55.02 93 LEU A CA 1
ATOM 659 C C . LEU A 1 95 ? 67.833 8.754 17.871 1.00 58.34 93 LEU A C 1
ATOM 660 O O . LEU A 1 95 ? 67.579 9.714 18.597 1.00 57.59 93 LEU A O 1
ATOM 665 N N . GLY A 1 96 ? 68.048 8.842 16.556 1.00 54.98 94 GLY A N 1
ATOM 666 C CA . GLY A 1 96 ? 67.996 10.078 15.781 1.00 54.91 94 GLY A CA 1
ATOM 667 C C . GLY A 1 96 ? 66.625 10.715 15.752 1.00 59.17 94 GLY A C 1
ATOM 668 O O . GLY A 1 96 ? 66.514 11.932 15.916 1.00 58.78 94 GLY A O 1
ATOM 669 N N . ALA A 1 97 ? 65.573 9.889 15.563 1.00 56.09 95 ALA A N 1
ATOM 670 C CA . ALA A 1 97 ? 64.171 10.319 15.543 1.00 55.83 95 ALA A CA 1
ATOM 671 C C . ALA A 1 97 ? 63.770 10.893 16.905 1.00 58.96 95 ALA A C 1
ATOM 672 O O . ALA A 1 97 ? 63.087 11.915 16.953 1.00 58.45 95 ALA A O 1
ATOM 674 N N . ALA A 1 98 ? 64.226 10.252 18.006 1.00 54.90 96 ALA A N 1
ATOM 675 C CA . ALA A 1 98 ? 63.963 10.696 19.375 1.00 54.39 96 ALA A CA 1
ATOM 676 C C . ALA A 1 98 ? 64.714 12.001 19.676 1.00 57.99 96 ALA A C 1
ATOM 677 O O . ALA A 1 98 ? 64.160 12.880 20.339 1.00 57.57 96 ALA A O 1
ATOM 679 N N . ARG A 1 99 ? 65.954 12.136 19.151 1.00 54.18 97 ARG A N 1
ATOM 680 C CA . ARG A 1 99 ? 66.798 13.324 19.302 1.00 53.75 97 ARG A CA 1
ATOM 681 C C . ARG A 1 99 ? 66.208 14.519 18.539 1.00 58.09 97 ARG A C 1
ATOM 682 O O . ARG A 1 99 ? 66.118 15.606 19.110 1.00 57.24 97 ARG A O 1
ATOM 690 N N . ASP A 1 100 ? 65.788 14.304 17.268 1.00 55.67 98 ASP A N 1
ATOM 691 C CA . ASP A 1 100 ? 65.174 15.314 16.393 1.00 56.04 98 ASP A CA 1
ATOM 692 C C . ASP A 1 100 ? 63.973 16.000 17.053 1.00 60.86 98 ASP A C 1
ATOM 693 O O . ASP A 1 100 ? 63.869 17.227 16.996 1.00 60.64 98 ASP A O 1
ATOM 698 N N . TRP A 1 101 ? 63.089 15.213 17.698 1.00 57.92 99 TRP A N 1
ATOM 699 C CA . TRP A 1 101 ? 61.908 15.727 18.391 1.00 58.25 99 TRP A CA 1
ATOM 700 C C . TRP A 1 101 ? 62.250 16.437 19.700 1.00 63.05 99 TRP A C 1
ATOM 701 O O . TRP A 1 101 ? 61.517 17.339 20.105 1.00 62.79 99 TRP A O 1
ATOM 712 N N . ASP A 1 102 ? 63.367 16.053 20.345 1.00 60.45 100 ASP A N 1
ATOM 713 C CA . ASP A 1 102 ? 63.832 16.680 21.584 1.00 60.76 100 ASP A CA 1
ATOM 714 C C . ASP A 1 102 ? 64.468 18.049 21.312 1.00 64.64 100 ASP A C 1
ATOM 715 O O . ASP A 1 102 ? 64.316 18.956 22.131 1.00 63.94 100 ASP A O 1
ATOM 720 N N . VAL A 1 103 ? 65.175 18.192 20.164 1.00 61.59 101 VAL A N 1
ATOM 721 C CA . VAL A 1 103 ? 65.818 19.439 19.720 1.00 61.76 101 VAL A CA 1
ATOM 722 C C . VAL A 1 103 ? 64.721 20.460 19.382 1.00 66.64 101 VAL A C 1
ATOM 723 O O . VAL A 1 103 ? 64.807 21.610 19.811 1.00 65.97 101 VAL A O 1
ATOM 727 N N . LEU A 1 104 ? 63.679 20.015 18.647 1.00 64.35 102 LEU A N 1
ATOM 728 C CA . LEU A 1 104 ? 62.522 20.819 18.250 1.00 64.82 102 LEU A CA 1
ATOM 729 C C . LEU A 1 104 ? 61.800 21.399 19.475 1.00 70.49 102 LEU A C 1
ATOM 730 O O . LEU A 1 104 ? 61.459 22.578 19.470 1.00 70.04 102 LEU A O 1
ATOM 735 N N . LEU A 1 105 ? 61.612 20.582 20.525 1.00 68.47 103 LEU A N 1
ATOM 736 C CA . LEU A 1 105 ? 60.931 20.963 21.761 1.00 69.01 103 LEU A CA 1
ATOM 737 C C . LEU A 1 105 ? 61.729 21.923 22.662 1.00 75.07 103 LEU A C 1
ATOM 738 O O . LEU A 1 105 ? 61.161 22.902 23.150 1.00 74.90 103 LEU A O 1
ATOM 743 N N . ALA A 1 106 ? 63.020 21.631 22.900 1.00 73.22 104 ALA A N 1
ATOM 744 C CA . ALA A 1 106 ? 63.876 22.401 23.807 1.00 73.80 104 ALA A CA 1
ATOM 745 C C . ALA A 1 106 ? 64.652 23.570 23.182 1.00 79.64 104 ALA A C 1
ATOM 746 O O . ALA A 1 106 ? 64.983 24.514 23.905 1.00 79.24 104 ALA A O 1
ATOM 748 N N . SER A 1 107 ? 64.966 23.509 21.873 1.00 77.57 105 SER A N 1
ATOM 749 C CA . SER A 1 107 ? 65.770 24.545 21.222 1.00 77.99 105 SER A CA 1
ATOM 750 C C . SER A 1 107 ? 65.076 25.311 20.085 1.00 83.13 105 SER A C 1
ATOM 751 O O . SER A 1 107 ? 65.187 26.536 20.042 1.00 82.75 105 SER A O 1
ATOM 754 N N . THR A 1 108 ? 64.400 24.607 19.160 1.00 80.72 106 THR A N 1
ATOM 755 C CA . THR A 1 108 ? 63.792 25.233 17.982 1.00 81.20 106 THR A CA 1
ATOM 756 C C . THR A 1 108 ? 62.458 25.948 18.264 1.00 86.92 106 THR A C 1
ATOM 757 O O . THR A 1 108 ? 62.275 27.060 17.769 1.00 86.61 106 THR A O 1
ATOM 761 N N . LEU A 1 109 ? 61.530 25.330 19.021 1.00 84.78 107 LEU A N 1
ATOM 762 C CA . LEU A 1 109 ? 60.240 25.958 19.340 1.00 85.35 107 LEU A CA 1
ATOM 763 C C . LEU A 1 109 ? 60.325 27.111 20.368 1.00 91.04 107 LEU A C 1
ATOM 764 O O . LEU A 1 109 ? 59.616 28.096 20.159 1.00 90.74 107 LEU A O 1
ATOM 769 N N . PRO A 1 110 ? 61.153 27.055 21.456 1.00 89.03 108 PRO A N 1
ATOM 770 C CA . PRO A 1 110 ? 61.174 28.174 22.423 1.00 89.36 108 PRO A CA 1
ATOM 771 C C . PRO A 1 110 ? 61.632 29.535 21.890 1.00 94.64 108 PRO A C 1
ATOM 772 O O . PRO A 1 110 ? 61.286 30.551 22.498 1.00 94.30 108 PRO A O 1
ATOM 776 N N . ARG A 1 111 ? 62.389 29.573 20.768 1.00 92.14 109 ARG A N 1
ATOM 777 C CA . ARG A 1 111 ? 62.861 30.836 20.184 1.00 92.34 109 ARG A CA 1
ATOM 778 C C . ARG A 1 111 ? 61.769 31.552 19.344 1.00 97.11 109 ARG A C 1
ATOM 779 O O . ARG A 1 111 ? 62.023 32.635 18.807 1.00 96.80 109 ARG A O 1
ATOM 787 N N . ILE A 1 112 ? 60.549 30.971 19.284 1.00 94.17 110 ILE A N 1
ATOM 788 C CA . ILE A 1 112 ? 59.386 31.541 18.595 1.00 94.17 110 ILE A CA 1
ATOM 789 C C . ILE A 1 112 ? 58.574 32.327 19.639 1.00 98.72 110 ILE A C 1
ATOM 790 O O . ILE A 1 112 ? 58.094 31.738 20.613 1.00 98.45 110 ILE A O 1
ATOM 795 N N . ASP A 1 113 ? 58.439 33.653 19.439 1.00 95.52 111 ASP A N 1
ATOM 796 C CA . ASP A 1 113 ? 57.711 34.548 20.344 1.00 126.79 111 ASP A CA 1
ATOM 797 C C . ASP A 1 113 ? 56.197 34.473 20.138 1.00 155.80 111 ASP A C 1
ATOM 798 O O . ASP A 1 113 ? 55.713 34.580 19.012 1.00 117.18 111 ASP A O 1
ATOM 800 N N . ALA A 1 119 ? 47.771 32.944 16.657 1.00 112.72 117 ALA A N 1
ATOM 801 C CA . ALA A 1 119 ? 49.124 33.184 17.158 1.00 112.49 117 ALA A CA 1
ATOM 802 C C . ALA A 1 119 ? 49.335 32.633 18.573 1.00 116.21 117 ALA A C 1
ATOM 803 O O . ALA A 1 119 ? 50.442 32.198 18.899 1.00 115.78 117 ALA A O 1
ATOM 805 N N . ASN A 1 120 ? 48.272 32.655 19.405 1.00 112.45 118 ASN A N 1
ATOM 806 C CA . ASN A 1 120 ? 48.284 32.198 20.799 1.00 111.99 118 ASN A CA 1
ATOM 807 C C . ASN A 1 120 ? 48.178 30.668 20.983 1.00 114.85 118 ASN A C 1
ATOM 808 O O . ASN A 1 120 ? 48.326 30.179 22.107 1.00 114.73 118 ASN A O 1
ATOM 810 N N . GLY A 1 121 ? 47.953 29.937 19.888 1.00 110.01 119 GLY A N 1
ATOM 811 C CA . GLY A 1 121 ? 47.799 28.483 19.899 1.00 108.95 119 GLY A CA 1
ATOM 812 C C . GLY A 1 121 ? 49.074 27.660 19.902 1.00 110.67 119 GLY A C 1
ATOM 813 O O . GLY A 1 121 ? 49.031 26.470 19.579 1.00 110.07 119 GLY A O 1
ATOM 814 N N . LEU A 1 122 ? 50.214 28.267 20.282 1.00 105.58 120 LEU A N 1
ATOM 815 C CA . LEU A 1 122 ? 51.503 27.569 20.332 1.00 104.50 120 LEU A CA 1
ATOM 816 C C . LEU A 1 122 ? 51.696 26.761 21.625 1.00 106.08 120 LEU A C 1
ATOM 817 O O . LEU A 1 122 ? 52.580 25.901 21.680 1.00 105.49 120 LEU A O 1
ATOM 822 N N . LEU A 1 123 ? 50.855 27.021 22.651 1.00 100.99 121 LEU A N 1
ATOM 823 C CA . LEU A 1 123 ? 50.881 26.321 23.940 1.00 99.99 121 LEU A CA 1
ATOM 824 C C . LEU A 1 123 ? 50.402 24.873 23.795 1.00 101.35 121 LEU A C 1
ATOM 825 O O . LEU A 1 123 ? 51.007 23.972 24.380 1.00 100.89 121 LEU A O 1
ATOM 830 N N . GLU A 1 124 ? 49.333 24.653 23.001 1.00 95.84 122 GLU A N 1
ATOM 831 C CA . GLU A 1 124 ? 48.789 23.318 22.733 1.00 94.75 122 GLU A CA 1
ATOM 832 C C . GLU A 1 124 ? 49.693 22.534 21.771 1.00 96.16 122 GLU A C 1
ATOM 833 O O . GLU A 1 124 ? 49.714 21.304 21.821 1.00 95.82 122 GLU A O 1
ATOM 839 N N . LEU A 1 125 ? 50.451 23.255 20.916 1.00 90.80 123 LEU A N 1
ATOM 840 C CA . LEU A 1 125 ? 51.409 22.680 19.969 1.00 89.70 123 LEU A CA 1
ATOM 841 C C . LEU A 1 125 ? 52.623 22.148 20.738 1.00 91.21 123 LEU A C 1
ATOM 842 O O . LEU A 1 125 ? 53.107 21.059 20.429 1.00 90.55 123 LEU A O 1
ATOM 847 N N . ASN A 1 126 ? 53.085 22.909 21.756 1.00 86.16 124 ASN A N 1
ATOM 848 C CA . ASN A 1 126 ? 54.205 22.552 22.630 1.00 85.25 124 ASN A CA 1
ATOM 849 C C . ASN A 1 126 ? 53.887 21.271 23.409 1.00 87.27 124 ASN A C 1
ATOM 850 O O . ASN A 1 126 ? 54.778 20.448 23.613 1.00 86.87 124 ASN A O 1
ATOM 855 N N . ALA A 1 127 ? 52.611 21.102 23.816 1.00 82.34 125 ALA A N 1
ATOM 856 C CA . ALA A 1 127 ? 52.111 19.926 24.528 1.00 81.44 125 ALA A CA 1
ATOM 857 C C . ALA A 1 127 ? 52.057 18.715 23.590 1.00 83.33 125 ALA A C 1
ATOM 858 O O . ALA A 1 127 ? 52.345 17.598 24.026 1.00 83.01 125 ALA A O 1
ATOM 860 N N . LEU A 1 128 ? 51.703 18.943 22.303 1.00 78.13 126 LEU A N 1
ATOM 861 C CA . LEU A 1 128 ? 51.635 17.903 21.273 1.00 77.08 126 LEU A CA 1
ATOM 862 C C . LEU A 1 128 ? 53.041 17.430 20.887 1.00 78.19 126 LEU A C 1
ATOM 863 O O . LEU A 1 128 ? 53.257 16.226 20.771 1.00 77.70 126 LEU A O 1
ATOM 868 N N . VAL A 1 129 ? 53.991 18.373 20.709 1.00 72.62 127 VAL A N 1
ATOM 869 C CA . VAL A 1 129 ? 55.389 18.080 20.371 1.00 71.46 127 VAL A CA 1
ATOM 870 C C . VAL A 1 129 ? 56.053 17.292 21.519 1.00 73.09 127 VAL A C 1
ATOM 871 O O . VAL A 1 129 ? 56.762 16.320 21.251 1.00 72.30 127 VAL A O 1
ATOM 875 N N . GLN A 1 130 ? 55.751 17.666 22.786 1.00 68.48 128 GLN A N 1
ATOM 876 C CA . GLN A 1 130 ? 56.244 16.996 23.995 1.00 67.84 128 GLN A CA 1
ATOM 877 C C . GLN A 1 130 ? 55.719 15.559 24.064 1.00 70.61 128 GLN A C 1
ATOM 878 O O . GLN A 1 130 ? 56.455 14.666 24.478 1.00 70.47 128 GLN A O 1
ATOM 884 N N . LYS A 1 131 ? 54.457 15.344 23.636 1.00 66.11 129 LYS A N 1
ATOM 885 C CA . LYS A 1 131 ? 53.799 14.036 23.588 1.00 65.31 129 LYS A CA 1
ATOM 886 C C . LYS A 1 131 ? 54.503 13.140 22.560 1.00 67.73 129 LYS A C 1
ATOM 887 O O . LYS A 1 131 ? 54.739 11.967 22.849 1.00 67.41 129 LYS A O 1
ATOM 893 N N . ILE A 1 132 ? 54.862 13.702 21.380 1.00 63.05 130 ILE A N 1
ATOM 894 C CA . ILE A 1 132 ? 55.560 12.974 20.314 1.00 62.37 130 ILE A CA 1
ATOM 895 C C . ILE A 1 132 ? 56.989 12.630 20.752 1.00 65.10 130 ILE A C 1
ATOM 896 O O . ILE A 1 132 ? 57.399 11.481 20.600 1.00 64.68 130 ILE A O 1
ATOM 901 N N . ALA A 1 133 ? 57.720 13.612 21.328 1.00 60.71 131 ALA A N 1
ATOM 902 C CA . ALA A 1 133 ? 59.093 13.451 21.820 1.00 59.99 131 ALA A CA 1
ATOM 903 C C . ALA A 1 133 ? 59.197 12.349 22.887 1.00 62.61 131 ALA A C 1
ATOM 904 O O . ALA A 1 133 ? 60.124 11.539 22.832 1.00 62.28 131 ALA A O 1
ATOM 906 N N . GLN A 1 134 ? 58.228 12.300 23.826 1.00 57.93 132 GLN A N 1
ATOM 907 C CA . GLN A 1 134 ? 58.170 11.284 24.882 1.00 57.20 132 GLN A CA 1
ATOM 908 C C . GLN A 1 134 ? 57.860 9.899 24.299 1.00 59.77 132 GLN A C 1
ATOM 909 O O . GLN A 1 134 ? 58.425 8.908 24.764 1.00 59.34 132 GLN A O 1
ATOM 915 N N . ALA A 1 135 ? 57.002 9.842 23.256 1.00 55.46 133 ALA A N 1
ATOM 916 C CA . ALA A 1 135 ? 56.635 8.606 22.557 1.00 55.02 133 ALA A CA 1
ATOM 917 C C . ALA A 1 135 ? 57.812 8.080 21.732 1.00 58.14 133 ALA A C 1
ATOM 918 O O . ALA A 1 135 ? 58.023 6.868 21.679 1.00 58.18 133 ALA A O 1
ATOM 920 N N . LYS A 1 136 ? 58.589 8.992 21.109 1.00 53.72 134 LYS A N 1
ATOM 921 C CA . LYS A 1 136 ? 59.777 8.650 20.320 1.00 52.97 134 LYS A CA 1
ATOM 922 C C . LYS A 1 136 ? 60.889 8.126 21.237 1.00 55.91 134 LYS A C 1
ATOM 923 O O . LYS A 1 136 ? 61.669 7.267 20.820 1.00 54.94 134 LYS A O 1
ATOM 929 N N . ARG A 1 137 ? 60.930 8.622 22.495 1.00 52.32 135 ARG A N 1
ATOM 930 C CA . ARG A 1 137 ? 61.872 8.189 23.528 1.00 52.15 135 ARG A CA 1
ATOM 931 C C . ARG A 1 137 ? 61.523 6.760 23.964 1.00 56.59 135 ARG A C 1
ATOM 932 O O . ARG A 1 137 ? 62.426 5.946 24.149 1.00 56.44 135 ARG A O 1
ATOM 940 N N . HIS A 1 138 ? 60.214 6.457 24.092 1.00 53.64 136 HIS A N 1
ATOM 941 C CA . HIS A 1 138 ? 59.705 5.130 24.443 1.00 53.69 136 HIS A CA 1
ATOM 942 C C . HIS A 1 138 ? 59.990 4.138 23.322 1.00 57.58 136 HIS A C 1
ATOM 943 O O . HIS A 1 138 ? 60.349 2.994 23.600 1.00 57.20 136 HIS A O 1
ATOM 950 N N . ALA A 1 139 ? 59.868 4.595 22.058 1.00 54.18 137 ALA A N 1
ATOM 951 C CA . ALA A 1 139 ? 60.146 3.802 20.860 1.00 54.11 137 ALA A CA 1
ATOM 952 C C . ALA A 1 139 ? 61.639 3.469 20.772 1.00 58.38 137 ALA A C 1
ATOM 953 O O . ALA A 1 139 ? 61.990 2.350 20.391 1.00 58.41 137 ALA A O 1
ATOM 955 N N . ALA A 1 140 ? 62.509 4.433 21.149 1.00 54.83 138 ALA A N 1
ATOM 956 C CA . ALA A 1 140 ? 63.963 4.271 21.172 1.00 54.45 138 ALA A CA 1
ATOM 957 C C . ALA A 1 140 ? 64.364 3.311 22.294 1.00 58.37 138 ALA A C 1
ATOM 958 O O . ALA A 1 140 ? 65.270 2.501 22.103 1.00 57.59 138 ALA A O 1
ATOM 960 N N . ALA A 1 141 ? 63.658 3.380 23.447 1.00 55.45 139 ALA A N 1
ATOM 961 C CA . ALA A 1 141 ? 63.869 2.513 24.611 1.00 55.44 139 ALA A CA 1
ATOM 962 C C . ALA A 1 141 ? 63.577 1.048 24.268 1.00 59.99 139 ALA A C 1
ATOM 963 O O . ALA A 1 141 ? 64.317 0.165 24.705 1.00 59.93 139 ALA A O 1
ATOM 965 N N . GLN A 1 142 ? 62.517 0.801 23.467 1.00 56.66 140 GLN A N 1
ATOM 966 C CA . GLN A 1 142 ? 62.109 -0.533 23.016 1.00 56.62 140 GLN A CA 1
ATOM 967 C C . GLN A 1 142 ? 63.135 -1.128 22.057 1.00 60.39 140 GLN A C 1
ATOM 968 O O . GLN A 1 142 ? 63.387 -2.332 22.108 1.00 60.24 140 GLN A O 1
ATOM 974 N N . ALA A 1 143 ? 63.739 -0.279 21.201 1.00 56.90 141 ALA A N 1
ATOM 975 C CA . ALA A 1 143 ? 64.773 -0.664 20.239 1.00 56.72 141 ALA A CA 1
ATOM 976 C C . ALA A 1 143 ? 66.047 -1.123 20.960 1.00 60.79 141 ALA A C 1
ATOM 977 O O . ALA A 1 143 ? 66.745 -2.004 20.461 1.00 60.46 141 ALA A O 1
ATOM 979 N N . LEU A 1 144 ? 66.334 -0.539 22.137 1.00 57.17 142 LEU A N 1
ATOM 980 C CA . LEU A 1 144 ? 67.506 -0.888 22.939 1.00 56.93 142 LEU A CA 1
ATOM 981 C C . LEU A 1 144 ? 67.292 -2.170 23.736 1.00 61.30 142 LEU A C 1
ATOM 982 O O . LEU A 1 144 ? 68.254 -2.900 23.975 1.00 60.65 142 LEU A O 1
ATOM 987 N N . LEU A 1 145 ? 66.034 -2.441 24.146 1.00 58.66 143 LEU A N 1
ATOM 988 C CA . LEU A 1 145 ? 65.646 -3.636 24.903 1.00 58.71 143 LEU A CA 1
ATOM 989 C C . LEU A 1 145 ? 65.474 -4.854 23.990 1.00 63.14 143 LEU A C 1
ATOM 990 O O . LEU A 1 145 ? 65.445 -5.985 24.481 1.00 63.12 143 LEU A O 1
ATOM 995 N N . SER A 1 146 ? 65.353 -4.621 22.668 1.00 59.79 144 SER A N 1
ATOM 996 C CA . SER A 1 146 ? 65.186 -5.667 21.661 1.00 59.59 144 SER A CA 1
ATOM 997 C C . SER A 1 146 ? 66.484 -6.472 21.480 1.00 63.44 144 SER A C 1
ATOM 998 O O . SER A 1 146 ? 67.565 -5.896 21.637 1.00 62.88 144 SER A O 1
ATOM 1001 N N . PRO A 1 147 ? 66.416 -7.786 21.130 1.00 59.97 145 PRO A N 1
ATOM 1002 C CA . PRO A 1 147 ? 67.657 -8.561 20.946 1.00 59.66 145 PRO A CA 1
ATOM 1003 C C . PRO A 1 147 ? 68.552 -8.068 19.805 1.00 62.84 145 PRO A C 1
ATOM 1004 O O . PRO A 1 147 ? 69.744 -8.366 19.819 1.00 62.85 145 PRO A O 1
ATOM 1008 N N . ARG A 1 148 ? 67.991 -7.296 18.844 1.00 58.42 146 ARG A N 1
ATOM 1009 C CA . ARG A 1 148 ? 68.714 -6.733 17.699 1.00 57.89 146 ARG A CA 1
ATOM 1010 C C . ARG A 1 148 ? 69.850 -5.799 18.147 1.00 61.58 146 ARG A C 1
ATOM 1011 O O . ARG A 1 148 ? 70.928 -5.827 17.549 1.00 61.44 146 ARG A O 1
ATOM 1019 N N . TYR A 1 149 ? 69.612 -4.991 19.202 1.00 57.39 147 TYR A N 1
ATOM 1020 C CA . TYR A 1 149 ? 70.609 -4.064 19.735 1.00 56.90 147 TYR A CA 1
ATOM 1021 C C . TYR A 1 149 ? 71.758 -4.777 20.454 1.00 62.02 147 TYR A C 1
ATOM 1022 O O . TYR A 1 149 ? 72.922 -4.502 20.151 1.00 61.85 147 TYR A O 1
ATOM 1031 N N . THR A 1 150 ? 71.431 -5.651 21.430 1.00 59.36 148 THR A N 1
ATOM 1032 C CA . THR A 1 150 ? 72.410 -6.391 22.233 1.00 59.70 148 THR A CA 1
ATOM 1033 C C . THR A 1 150 ? 73.288 -7.301 21.372 1.00 64.68 148 THR A C 1
ATOM 1034 O O . THR A 1 150 ? 74.484 -7.409 21.647 1.00 64.21 148 THR A O 1
ATOM 1038 N N . ARG A 1 151 ? 72.711 -7.912 20.312 1.00 62.04 149 ARG A N 1
ATOM 1039 C CA . ARG A 1 151 ? 73.459 -8.755 19.375 1.00 62.31 149 ARG A CA 1
ATOM 1040 C C . ARG A 1 151 ? 74.449 -7.911 18.579 1.00 65.94 149 ARG A C 1
ATOM 1041 O O . ARG A 1 151 ? 75.588 -8.332 18.405 1.00 65.65 149 ARG A O 1
ATOM 1049 N N . LEU A 1 152 ? 74.030 -6.703 18.148 1.00 62.61 150 LEU A N 1
ATOM 1050 C CA . LEU A 1 152 ? 74.857 -5.752 17.398 1.00 62.20 150 LEU A CA 1
ATOM 1051 C C . LEU A 1 152 ? 76.098 -5.325 18.190 1.00 65.89 150 LEU A C 1
ATOM 1052 O O . LEU A 1 152 ? 77.200 -5.380 17.645 1.00 65.61 150 LEU A O 1
ATOM 1057 N N . MET A 1 153 ? 75.918 -4.918 19.466 1.00 62.48 151 MET A N 1
ATOM 1058 C CA . MET A 1 153 ? 76.999 -4.478 20.360 1.00 62.50 151 MET A CA 1
ATOM 1059 C C . MET A 1 153 ? 78.005 -5.597 20.622 1.00 67.39 151 MET A C 1
ATOM 1060 O O . MET A 1 153 ? 79.209 -5.340 20.697 1.00 66.64 151 MET A O 1
ATOM 1065 N N . LEU A 1 154 ? 77.501 -6.839 20.740 1.00 64.97 152 LEU A N 1
ATOM 1066 C CA . LEU A 1 154 ? 78.291 -8.041 20.967 1.00 65.29 152 LEU A CA 1
ATOM 1067 C C . LEU A 1 154 ? 79.068 -8.431 19.702 1.00 69.84 152 LEU A C 1
ATOM 1068 O O . LEU A 1 154 ? 80.266 -8.704 19.796 1.00 69.10 152 LEU A O 1
ATOM 1073 N N . THR A 1 155 ? 78.392 -8.444 18.528 1.00 67.22 153 THR A N 1
ATOM 1074 C CA . THR A 1 155 ? 79.000 -8.802 17.239 1.00 67.46 153 THR A CA 1
ATOM 1075 C C . THR A 1 155 ? 80.043 -7.755 16.810 1.00 72.06 153 THR A C 1
ATOM 1076 O O . THR A 1 155 ? 81.079 -8.139 16.265 1.00 71.57 153 THR A O 1
ATOM 1080 N N . LEU A 1 156 ? 79.790 -6.451 17.084 1.00 69.25 154 LEU A N 1
ATOM 1081 C CA . LEU A 1 156 ? 80.729 -5.365 16.767 1.00 69.29 154 LEU A CA 1
ATOM 1082 C C . LEU A 1 156 ? 82.017 -5.503 17.578 1.00 73.76 154 LEU A C 1
ATOM 1083 O O . LEU A 1 156 ? 83.104 -5.383 17.014 1.00 73.22 154 LEU A O 1
ATOM 1088 N N . GLY A 1 157 ? 81.870 -5.770 18.879 1.00 71.07 155 GLY A N 1
ATOM 1089 C CA . GLY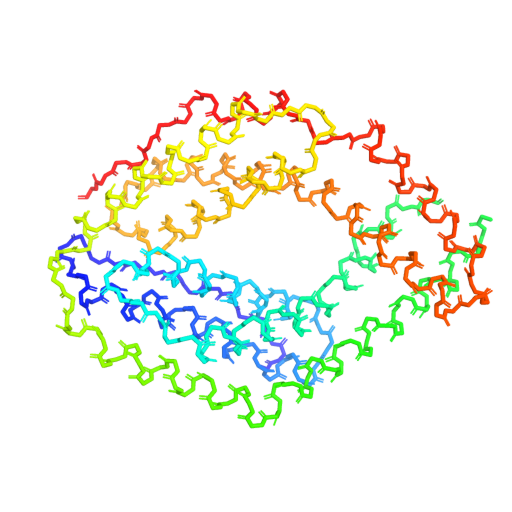 A 1 157 ? 82.972 -5.967 19.815 1.00 71.25 155 GLY A CA 1
ATOM 1090 C C . GLY A 1 157 ? 83.821 -7.173 19.468 1.00 76.28 155 GLY A C 1
ATOM 1091 O O . GLY A 1 157 ? 85.051 -7.106 19.547 1.00 75.96 155 GLY A O 1
ATOM 1092 N N . ALA A 1 158 ? 83.162 -8.276 19.051 1.00 73.49 156 ALA A N 1
ATOM 1093 C CA . ALA A 1 158 ? 83.804 -9.526 18.638 1.00 73.77 156 ALA A CA 1
ATOM 1094 C C . ALA A 1 158 ? 84.588 -9.334 17.336 1.00 78.49 156 ALA A C 1
ATOM 1095 O O . ALA A 1 158 ? 85.692 -9.865 17.208 1.00 78.13 156 ALA A O 1
ATOM 1097 N N . TRP A 1 159 ? 84.018 -8.567 16.383 1.00 75.85 157 TRP A N 1
ATOM 1098 C CA . TRP A 1 159 ? 84.637 -8.252 15.095 1.00 76.14 157 TRP A CA 1
ATOM 1099 C C . TRP A 1 159 ? 85.842 -7.329 15.306 1.00 80.87 157 TRP A C 1
ATOM 1100 O O . TRP A 1 159 ? 86.879 -7.536 14.676 1.00 80.43 157 TRP A O 1
ATOM 1111 N N . MET A 1 160 ? 85.700 -6.328 16.204 1.00 78.05 158 MET A N 1
ATOM 1112 C CA . MET A 1 160 ? 86.733 -5.352 16.567 1.00 78.21 158 MET A CA 1
ATOM 1113 C C . MET A 1 160 ? 88.004 -6.054 17.063 1.00 82.95 158 MET A C 1
ATOM 1114 O O . MET A 1 160 ? 89.090 -5.760 16.564 1.00 82.44 158 MET A O 1
ATOM 1119 N N . LEU A 1 161 ? 87.857 -6.990 18.020 1.00 80.29 159 LEU A N 1
ATOM 1120 C CA . LEU A 1 161 ? 88.967 -7.742 18.611 1.00 80.62 159 LEU A CA 1
ATOM 1121 C C . LEU A 1 161 ? 89.616 -8.737 17.648 1.00 85.41 159 LEU A C 1
ATOM 1122 O O . LEU A 1 161 ? 90.815 -8.987 17.763 1.00 84.79 159 LEU A O 1
ATOM 1127 N N . GLU A 1 162 ? 88.835 -9.295 16.702 1.00 83.05 160 GLU A N 1
ATOM 1128 C CA . GLU A 1 162 ? 89.327 -10.253 15.708 1.00 83.46 160 GLU A CA 1
ATOM 1129 C C . GLU A 1 162 ? 90.154 -9.561 14.612 1.00 88.36 160 GLU A C 1
ATOM 1130 O O . GLU A 1 162 ? 91.201 -10.082 14.223 1.00 87.88 160 GLU A O 1
ATOM 1136 N N . THR A 1 163 ? 89.683 -8.398 14.120 1.00 85.86 161 THR A N 1
ATOM 1137 C CA . THR A 1 163 ? 90.341 -7.638 13.054 1.00 86.06 161 THR A CA 1
ATOM 1138 C C . THR A 1 163 ? 91.543 -6.812 13.561 1.00 90.92 161 THR A C 1
ATOM 1139 O O . THR A 1 163 ? 92.441 -6.519 12.769 1.00 90.65 161 THR A O 1
ATOM 1143 N N . ALA A 1 164 ? 91.564 -6.454 14.867 1.00 88.08 162 ALA A N 1
ATOM 1144 C CA . ALA A 1 164 ? 92.624 -5.651 15.494 1.00 88.18 162 ALA A CA 1
ATOM 1145 C C . ALA A 1 164 ? 94.069 -6.173 15.274 1.00 93.08 162 ALA A C 1
ATOM 1146 O O . ALA A 1 164 ? 94.873 -5.372 14.802 1.00 92.64 162 ALA A O 1
ATOM 1148 N N . PRO A 1 165 ? 94.449 -7.457 15.543 1.00 90.53 163 PRO A N 1
ATOM 1149 C CA . PRO A 1 165 ? 95.852 -7.856 15.307 1.00 90.70 163 PRO A CA 1
ATOM 1150 C C . PRO A 1 165 ? 96.251 -8.013 13.836 1.00 95.64 163 PRO A C 1
ATOM 1151 O O . PRO A 1 165 ? 97.442 -8.114 13.539 1.00 95.29 163 PRO A O 1
ATOM 1155 N N . LEU A 1 166 ? 95.263 -8.016 12.921 1.00 93.13 164 LEU A N 1
ATOM 1156 C CA . LEU A 1 166 ? 95.460 -8.171 11.475 1.00 93.31 164 LEU A CA 1
ATOM 1157 C C . LEU A 1 166 ? 95.914 -6.877 10.770 1.00 97.63 164 LEU A C 1
ATOM 1158 O O . LEU A 1 166 ? 96.262 -6.923 9.587 1.00 97.41 164 LEU A O 1
ATOM 1163 N N . LEU A 1 167 ? 95.917 -5.736 11.488 1.00 94.27 165 LEU A N 1
ATOM 1164 C CA . LEU A 1 167 ? 96.300 -4.436 10.928 1.00 94.16 165 LEU A CA 1
ATOM 1165 C C . LEU A 1 167 ? 97.795 -4.144 11.039 1.00 98.45 165 LEU A C 1
ATOM 1166 O O . LEU A 1 167 ? 98.392 -4.354 12.097 1.00 97.79 165 LEU A O 1
ATOM 1171 N N . ASP A 1 168 ? 98.387 -3.646 9.938 1.00 95.66 166 ASP A N 1
ATOM 1172 C CA . ASP A 1 168 ? 99.813 -3.331 9.823 1.00 95.80 166 ASP A CA 1
ATOM 1173 C C . ASP A 1 168 ? 100.132 -1.840 9.971 1.00 99.95 166 ASP A C 1
ATOM 1174 O O . ASP A 1 168 ? 99.278 -0.988 9.716 1.00 99.61 166 ASP A O 1
ATOM 1179 N N . GLY A 1 169 ? 101.373 -1.556 10.367 1.00 96.73 167 GLY A N 1
ATOM 1180 C CA . GLY A 1 169 ? 101.895 -0.206 10.545 1.00 96.57 167 GLY A CA 1
ATOM 1181 C C . GLY A 1 169 ? 101.520 0.463 11.851 1.00 100.42 167 GLY A C 1
ATOM 1182 O O . GLY A 1 169 ? 100.713 -0.065 12.623 1.00 99.91 167 GLY A O 1
ATOM 1183 N N . SER A 1 170 ? 102.116 1.644 12.098 1.00 96.85 168 SER A N 1
ATOM 1184 C CA . SER A 1 170 ? 101.881 2.458 13.291 1.00 96.46 168 SER A CA 1
ATOM 1185 C C . SER A 1 170 ? 100.604 3.293 13.146 1.00 99.53 168 SER A C 1
ATOM 1186 O O . SER A 1 170 ? 100.063 3.404 12.042 1.00 98.84 168 SER A O 1
ATOM 1189 N N . ALA A 1 171 ? 100.128 3.879 14.262 1.00 95.92 169 ALA A N 1
ATOM 1190 C CA . ALA A 1 171 ? 98.942 4.737 14.285 1.00 95.71 169 ALA A CA 1
ATOM 1191 C C . ALA A 1 171 ? 99.229 6.078 13.603 1.00 99.53 169 ALA A C 1
ATOM 1192 O O . ALA A 1 171 ? 98.329 6.644 12.985 1.00 98.90 169 ALA A O 1
ATOM 1194 N N . ALA A 1 172 ? 100.487 6.569 13.707 1.00 96.25 170 ALA A N 1
ATOM 1195 C CA . ALA A 1 172 ? 100.957 7.826 13.116 1.00 96.10 170 ALA A CA 1
ATOM 1196 C C . ALA A 1 172 ? 100.933 7.798 11.587 1.00 100.08 170 ALA A C 1
ATOM 1197 O O . ALA A 1 172 ? 100.593 8.809 10.971 1.00 99.46 170 ALA A O 1
ATOM 1199 N N . HIS A 1 173 ? 101.282 6.641 10.982 1.00 96.97 171 HIS A N 1
ATOM 1200 C CA . HIS A 1 173 ? 101.290 6.441 9.531 1.00 96.89 171 HIS A CA 1
ATOM 1201 C C . HIS A 1 173 ? 99.865 6.441 8.974 1.00 99.02 171 HIS A C 1
ATOM 1202 O O . HIS A 1 173 ? 99.632 7.007 7.905 1.00 98.56 171 HIS A O 1
ATOM 1209 N N . PHE A 1 174 ? 98.921 5.800 9.692 1.00 94.21 172 PHE A N 1
ATOM 1210 C CA . PHE A 1 174 ? 97.518 5.727 9.292 1.00 93.35 172 PHE A CA 1
ATOM 1211 C C . PHE A 1 174 ? 96.815 7.073 9.472 1.00 96.32 172 PHE A C 1
ATOM 1212 O O . PHE A 1 174 ? 96.089 7.494 8.570 1.00 95.77 172 PHE A O 1
ATOM 1220 N N . SER A 1 175 ? 97.012 7.728 10.638 1.00 92.43 173 SER A N 1
ATOM 1221 C CA . SER A 1 175 ? 96.390 9.011 10.973 1.00 92.10 173 SER A CA 1
ATOM 1222 C C . SER A 1 175 ? 96.767 10.141 10.025 1.00 96.10 173 SER A C 1
ATOM 1223 O O . SER A 1 175 ? 95.894 10.934 9.686 1.00 95.64 173 SER A O 1
ATOM 1226 N N . ARG A 1 176 ? 98.048 10.219 9.594 1.00 92.91 174 ARG A N 1
ATOM 1227 C CA . ARG A 1 176 ? 98.510 11.272 8.682 1.00 92.75 174 ARG A CA 1
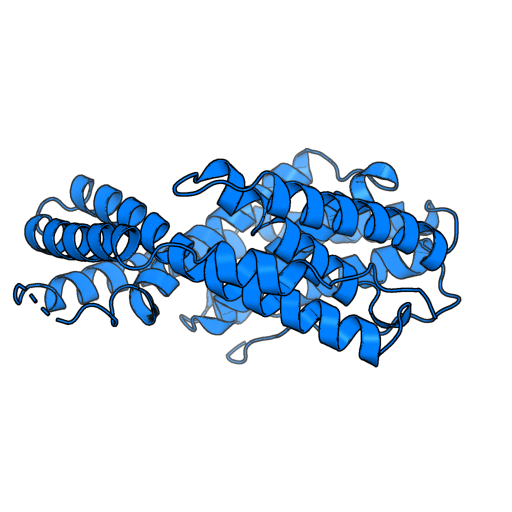ATOM 1228 C C . ARG A 1 176 ? 97.844 11.186 7.300 1.00 95.98 174 ARG A C 1
ATOM 1229 O O . ARG A 1 176 ? 97.547 12.225 6.715 1.00 95.71 174 ARG A O 1
ATOM 1237 N N . GLN A 1 177 ? 97.573 9.957 6.811 1.00 91.79 175 GLN A N 1
ATOM 1238 C CA . GLN A 1 177 ? 96.916 9.706 5.524 1.00 91.23 175 GLN A CA 1
ATOM 1239 C C . GLN A 1 177 ? 95.444 10.132 5.575 1.00 93.85 175 GLN A C 1
ATOM 1240 O O . GLN A 1 177 ? 94.947 10.729 4.618 1.00 93.49 175 GLN A O 1
ATOM 1246 N N . ILE A 1 178 ? 94.762 9.834 6.702 1.00 89.22 176 ILE A N 1
ATOM 1247 C CA . ILE A 1 178 ? 93.355 10.166 6.956 1.00 88.32 176 ILE A CA 1
ATOM 1248 C C . ILE A 1 178 ? 93.197 11.678 7.196 1.00 90.62 176 ILE A C 1
ATOM 1249 O O . ILE A 1 178 ? 92.306 12.294 6.608 1.00 89.92 176 ILE A O 1
ATOM 1254 N N . MET A 1 179 ? 94.071 12.266 8.043 1.00 86.48 177 MET A N 1
ATOM 1255 C CA . MET A 1 179 ? 94.070 13.695 8.376 1.00 86.00 177 MET A CA 1
ATOM 1256 C C . MET A 1 179 ? 94.353 14.582 7.167 1.00 89.05 177 MET A C 1
ATOM 1257 O O . MET A 1 179 ? 93.790 15.672 7.082 1.00 88.47 177 MET A O 1
ATOM 1262 N N . GLN A 1 180 ? 95.203 14.112 6.225 1.00 85.36 178 GLN A N 1
ATOM 1263 C CA . GLN A 1 180 ? 95.508 14.839 4.989 1.00 85.01 178 GLN A CA 1
ATOM 1264 C C . GLN A 1 180 ? 94.281 14.843 4.079 1.00 88.25 178 GLN A C 1
ATOM 1265 O O . GLN A 1 180 ? 93.960 15.884 3.512 1.00 87.86 178 GLN A O 1
ATOM 1271 N N . HIS A 1 181 ? 93.583 13.690 3.975 1.00 84.30 179 HIS A N 1
ATOM 1272 C CA . HIS A 1 181 ? 92.371 13.526 3.169 1.00 83.80 179 HIS A CA 1
ATOM 1273 C C . HIS A 1 181 ? 91.192 14.330 3.727 1.00 85.53 179 HIS A C 1
ATOM 1274 O O . HIS A 1 181 ? 90.479 14.956 2.945 1.00 85.06 179 HIS A O 1
ATOM 1281 N N . LEU A 1 182 ? 90.991 14.314 5.062 1.00 80.81 180 LEU A N 1
ATOM 1282 C CA . LEU A 1 182 ? 89.893 15.028 5.721 1.00 80.25 180 LEU A CA 1
ATOM 1283 C C . LEU A 1 182 ? 90.048 16.546 5.705 1.00 83.67 180 LEU A C 1
ATOM 1284 O O . LEU A 1 182 ? 89.043 17.243 5.566 1.00 82.90 180 LEU A O 1
ATOM 1289 N N . HIS A 1 183 ? 91.292 17.060 5.834 1.00 80.37 181 HIS A N 1
ATOM 1290 C CA . HIS A 1 183 ? 91.574 18.500 5.769 1.00 80.15 181 HIS A CA 1
ATOM 1291 C C . HIS A 1 183 ? 91.355 18.975 4.327 1.00 83.57 181 HIS A C 1
ATOM 1292 O O . HIS A 1 183 ? 90.791 20.049 4.117 1.00 82.68 181 HIS A O 1
ATOM 1299 N N . LYS A 1 184 ? 91.763 18.137 3.346 1.00 80.51 182 LYS A N 1
ATOM 1300 C CA . LYS A 1 184 ? 91.609 18.351 1.904 1.00 80.51 182 LYS A CA 1
ATOM 1301 C C . LYS A 1 184 ? 90.121 18.353 1.542 1.00 84.77 182 LYS A C 1
ATOM 1302 O O . LYS A 1 184 ? 89.691 19.217 0.779 1.00 84.40 182 LYS A O 1
ATOM 1308 N N . SER A 1 185 ? 89.344 17.399 2.107 1.00 81.61 183 SER A N 1
ATOM 1309 C CA . SER A 1 185 ? 87.900 17.257 1.891 1.00 81.58 183 SER A CA 1
ATOM 1310 C C . SER A 1 185 ? 87.121 18.437 2.476 1.00 85.32 183 SER A C 1
ATOM 1311 O O . SER A 1 185 ? 86.226 18.951 1.805 1.00 84.92 183 SER A O 1
ATOM 1314 N N . LEU A 1 186 ? 87.468 18.870 3.712 1.00 81.93 184 LEU A N 1
ATOM 1315 C CA . LEU A 1 186 ? 86.833 19.997 4.407 1.00 81.88 184 LEU A CA 1
ATOM 1316 C C . LEU A 1 186 ? 87.016 21.305 3.639 1.00 86.91 184 LEU A C 1
ATOM 1317 O O . LEU A 1 186 ? 86.029 21.993 3.381 1.00 86.57 184 LEU A O 1
ATOM 1322 N N . LEU A 1 187 ? 88.273 21.634 3.272 1.00 84.42 185 LEU A N 1
ATOM 1323 C CA . LEU A 1 187 ? 88.631 22.845 2.532 1.00 84.76 185 LEU A CA 1
ATOM 1324 C C . LEU A 1 187 ? 87.993 22.894 1.143 1.00 89.57 185 LEU A C 1
ATOM 1325 O O . LEU A 1 187 ? 87.552 23.964 0.723 1.00 89.04 185 LEU A O 1
ATOM 1330 N N . LYS A 1 188 ? 87.922 21.736 0.447 1.00 87.11 186 LYS A N 1
ATOM 1331 C CA . LYS A 1 188 ? 87.318 21.605 -0.884 1.00 87.45 186 LYS A CA 1
ATOM 1332 C C . LYS A 1 188 ? 85.810 21.867 -0.814 1.00 92.41 186 LYS A C 1
ATOM 1333 O O . LYS A 1 188 ? 85.286 22.617 -1.637 1.00 91.89 186 LYS A O 1
ATOM 1339 N N . ARG A 1 189 ? 85.127 21.259 0.179 1.00 89.89 187 ARG A N 1
ATOM 1340 C CA . ARG A 1 189 ? 83.686 21.406 0.401 1.00 90.16 187 ARG A CA 1
ATOM 1341 C C . ARG A 1 189 ? 83.308 22.812 0.863 1.00 95.54 187 ARG A C 1
ATOM 1342 O O . ARG A 1 189 ? 82.231 23.289 0.510 1.00 95.25 187 ARG A O 1
ATOM 1350 N N . ALA A 1 190 ? 84.197 23.481 1.625 1.00 93.19 188 ALA A N 1
ATOM 1351 C CA . ALA A 1 190 ? 83.988 24.851 2.103 1.00 93.58 188 ALA A CA 1
ATOM 1352 C C . ALA A 1 190 ? 84.151 25.864 0.959 1.00 98.91 188 ALA A C 1
ATOM 1353 O O . ALA A 1 190 ? 83.547 26.937 1.006 1.00 98.37 188 ALA A O 1
ATOM 1355 N N . ALA A 1 191 ? 84.959 25.512 -0.066 1.00 96.76 189 ALA A N 1
ATOM 1356 C CA . ALA A 1 191 ? 85.208 26.333 -1.255 1.00 97.16 189 ALA A CA 1
ATOM 1357 C C . ALA A 1 191 ? 84.107 26.132 -2.306 1.00 102.72 189 ALA A C 1
ATOM 1358 O O . ALA A 1 191 ? 83.653 27.109 -2.904 1.00 102.31 189 ALA A O 1
ATOM 1360 N N . ARG A 1 192 ? 83.669 24.867 -2.512 1.00 100.62 190 ARG A N 1
ATOM 1361 C CA . ARG A 1 192 ? 82.607 24.486 -3.453 1.00 101.02 190 ARG A CA 1
ATOM 1362 C C . ARG A 1 192 ? 81.222 24.945 -2.966 1.00 105.91 190 ARG A C 1
ATOM 1363 O O . ARG A 1 192 ? 80.282 25.012 -3.761 1.00 105.43 190 ARG A O 1
ATOM 1371 N N . MET A 1 193 ? 81.117 25.259 -1.658 1.00 103.34 191 MET A N 1
ATOM 1372 C CA . MET A 1 193 ? 79.932 25.732 -0.941 1.00 103.58 191 MET A CA 1
ATOM 1373 C C . MET A 1 193 ? 79.365 27.008 -1.581 1.00 108.76 191 MET A C 1
ATOM 1374 O O . MET A 1 193 ? 80.108 27.966 -1.813 1.00 108.30 191 MET A O 1
ATOM 1379 N N . GLN A 1 194 ? 78.053 27.000 -1.879 1.00 106.39 192 GLN A N 1
ATOM 1380 C CA . GLN A 1 194 ? 77.338 28.120 -2.497 1.00 106.69 192 GLN A CA 1
ATOM 1381 C C . GLN A 1 194 ? 76.083 28.494 -1.690 1.00 111.57 192 GLN A C 1
ATOM 1382 O O . GLN A 1 194 ? 75.521 27.643 -0.996 1.00 111.13 192 GLN A O 1
ATOM 1388 N N . ASP A 1 195 ? 75.671 29.779 -1.769 1.00 108.98 193 ASP A N 1
ATOM 1389 C CA . ASP A 1 195 ? 74.513 30.351 -1.073 1.00 109.14 193 ASP A CA 1
ATOM 1390 C C . ASP A 1 195 ? 73.186 29.682 -1.435 1.00 113.31 193 ASP A C 1
ATOM 1391 O O . ASP A 1 195 ? 72.916 29.435 -2.613 1.00 113.12 193 ASP A O 1
ATOM 1396 N N . ASP A 1 196 ? 72.373 29.380 -0.396 1.00 109.71 194 ASP A N 1
ATOM 1397 C CA . ASP A 1 196 ? 71.053 28.733 -0.453 1.00 109.39 194 ASP A CA 1
ATOM 1398 C C . ASP A 1 196 ? 71.086 27.330 -1.106 1.00 112.50 194 ASP A C 1
ATOM 1399 O O . ASP A 1 196 ? 70.103 26.906 -1.722 1.00 112.13 194 ASP A O 1
ATOM 1404 N N . ASP A 1 197 ? 72.207 26.600 -0.924 1.00 108.23 195 ASP A N 1
ATOM 1405 C CA . ASP A 1 197 ? 72.393 25.242 -1.438 1.00 107.54 195 ASP A CA 1
ATOM 1406 C C . ASP A 1 197 ? 72.474 24.273 -0.258 1.00 110.13 195 ASP A C 1
ATOM 1407 O O . ASP A 1 197 ? 73.425 24.330 0.525 1.00 109.75 195 ASP A O 1
ATOM 1412 N N . ALA A 1 198 ? 71.452 23.412 -0.117 1.00 105.56 196 ALA A N 1
ATOM 1413 C CA . ALA A 1 198 ? 71.341 22.435 0.968 1.00 104.84 196 ALA A CA 1
ATOM 1414 C C . ALA A 1 198 ? 72.381 21.314 0.895 1.00 107.25 196 ALA A C 1
ATOM 1415 O O . ALA A 1 198 ? 72.888 20.903 1.937 1.00 106.75 196 ALA A O 1
ATOM 1417 N N . ALA A 1 199 ? 72.691 20.822 -0.324 1.00 102.72 197 ALA A N 1
ATOM 1418 C CA . ALA A 1 199 ? 73.651 19.738 -0.563 1.00 102.00 197 ALA A CA 1
ATOM 1419 C C . ALA A 1 199 ? 75.096 20.113 -0.213 1.00 104.46 197 ALA A C 1
ATOM 1420 O O . ALA A 1 199 ? 75.805 19.296 0.380 1.00 103.97 197 ALA A O 1
ATOM 1422 N N . SER A 1 200 ? 75.526 21.340 -0.575 1.00 99.81 198 SER A N 1
ATOM 1423 C CA . SER A 1 200 ? 76.875 21.845 -0.308 1.00 99.03 198 SER A CA 1
ATOM 1424 C C . SER A 1 200 ? 77.085 22.186 1.170 1.00 101.26 198 SER A C 1
ATOM 1425 O O . SER A 1 200 ? 78.157 21.899 1.706 1.00 100.90 198 SER A O 1
ATOM 1428 N N . ALA A 1 201 ? 76.065 22.791 1.823 1.00 96.36 199 ALA A N 1
ATOM 1429 C CA . ALA A 1 201 ? 76.099 23.171 3.240 1.00 95.45 199 ALA A CA 1
ATOM 1430 C C . ALA A 1 201 ? 76.147 21.945 4.157 1.00 97.65 199 ALA A C 1
ATOM 1431 O O . ALA A 1 201 ? 76.840 21.976 5.176 1.00 97.27 199 ALA A O 1
ATOM 1433 N N . HIS A 1 202 ? 75.420 20.867 3.784 1.00 92.80 200 HIS A N 1
ATOM 1434 C CA . HIS A 1 202 ? 75.370 19.595 4.512 1.00 91.79 200 HIS A CA 1
ATOM 1435 C C . HIS A 1 202 ? 76.719 18.871 4.415 1.00 93.05 200 HIS A C 1
ATOM 1436 O O . HIS A 1 202 ? 77.176 18.310 5.413 1.00 92.56 200 HIS A O 1
ATOM 1443 N N . ARG A 1 203 ? 77.348 18.896 3.217 1.00 87.64 201 ARG A N 1
ATOM 1444 C CA . ARG A 1 203 ? 78.654 18.283 2.947 1.00 86.41 201 ARG A CA 1
ATOM 1445 C C . ARG A 1 203 ? 79.760 18.920 3.790 1.00 87.11 201 ARG A C 1
ATOM 1446 O O . ARG A 1 203 ? 80.626 18.203 4.291 1.00 86.51 201 ARG A O 1
ATOM 1454 N N . THR A 1 204 ? 79.711 20.258 3.965 1.00 81.35 202 THR A N 1
ATOM 1455 C CA . THR A 1 204 ? 80.668 21.026 4.766 1.00 80.10 202 THR A CA 1
ATOM 1456 C C . THR A 1 204 ? 80.499 20.683 6.255 1.00 81.58 202 THR A C 1
ATOM 1457 O O . THR A 1 204 ? 81.505 20.457 6.934 1.00 81.08 202 THR A O 1
ATOM 1461 N N . ARG A 1 205 ? 79.226 20.630 6.738 1.00 76.36 203 ARG A N 1
ATOM 1462 C CA A ARG A 1 205 ? 78.858 20.314 8.119 0.60 75.63 203 ARG A CA 1
ATOM 1463 C CA B ARG A 1 205 ? 78.907 20.316 8.134 0.40 75.65 203 ARG A CA 1
ATOM 1464 C C . ARG A 1 205 ? 79.348 18.912 8.532 1.00 78.47 203 ARG A C 1
ATOM 1465 O O . ARG A 1 205 ? 79.839 18.737 9.649 1.00 77.86 203 ARG A O 1
ATOM 1480 N N . ILE A 1 206 ? 79.200 17.916 7.630 1.00 73.95 204 ILE A N 1
ATOM 1481 C CA . ILE A 1 206 ? 79.619 16.538 7.921 1.00 73.18 204 ILE A CA 1
ATOM 1482 C C . ILE A 1 206 ? 81.152 16.408 7.851 1.00 75.84 204 ILE A C 1
ATOM 1483 O O . ILE A 1 206 ? 81.723 15.648 8.633 1.00 75.40 204 ILE A O 1
ATOM 1488 N N . ALA A 1 207 ? 81.815 17.188 6.960 1.00 71.53 205 ALA A N 1
ATOM 1489 C CA . ALA A 1 207 ? 83.280 17.222 6.830 1.00 70.86 205 ALA A CA 1
ATOM 1490 C C . ALA A 1 207 ? 83.891 17.823 8.101 1.00 73.71 205 ALA A C 1
ATOM 1491 O O . ALA A 1 207 ? 84.979 17.419 8.515 1.00 73.39 205 ALA A O 1
ATOM 1493 N N . THR A 1 208 ? 83.158 18.764 8.727 1.00 69.61 206 THR A N 1
ATOM 1494 C CA . THR A 1 208 ? 83.500 19.434 9.979 1.00 69.21 206 THR A CA 1
ATOM 1495 C C . THR A 1 208 ? 83.388 18.434 11.145 1.00 72.08 206 THR A C 1
ATOM 1496 O O . THR A 1 208 ? 84.249 18.432 12.026 1.00 71.41 206 THR A O 1
ATOM 1500 N N . LYS A 1 209 ? 82.328 17.593 11.141 1.00 68.18 207 LYS A N 1
ATOM 1501 C CA . LYS A 1 209 ? 82.081 16.567 12.158 1.00 67.86 207 LYS A CA 1
ATOM 1502 C C . LYS A 1 209 ? 83.116 15.444 12.065 1.00 71.18 207 LYS A C 1
ATOM 1503 O O . LYS A 1 209 ? 83.683 15.061 13.091 1.00 70.41 207 LYS A O 1
ATOM 1509 N N . ARG A 1 210 ? 83.376 14.940 10.833 1.00 67.94 208 ARG A N 1
ATOM 1510 C CA . ARG A 1 210 ? 84.355 13.882 10.548 1.00 67.97 208 ARG A CA 1
ATOM 1511 C C . ARG A 1 210 ? 85.760 14.295 10.992 1.00 71.63 208 ARG A C 1
ATOM 1512 O O . ARG A 1 210 ? 86.466 13.489 11.598 1.00 71.07 208 ARG A O 1
ATOM 1520 N N . GLY A 1 211 ? 86.128 15.548 10.706 1.00 68.28 209 GLY A N 1
ATOM 1521 C CA . GLY A 1 211 ? 87.417 16.132 11.064 1.00 68.06 209 GLY A CA 1
ATOM 1522 C C . GLY A 1 211 ? 87.599 16.317 12.557 1.00 71.63 209 GLY A C 1
ATOM 1523 O O . GLY A 1 211 ? 88.705 16.125 13.071 1.00 70.73 209 GLY A O 1
ATOM 1524 N N . ARG A 1 212 ? 86.508 16.688 13.263 1.00 68.53 210 ARG A N 1
ATOM 1525 C CA . ARG A 1 212 ? 86.491 16.882 14.715 1.00 68.64 210 ARG A CA 1
ATOM 1526 C C . ARG A 1 212 ? 86.661 15.538 15.433 1.00 72.91 210 ARG A C 1
ATOM 1527 O O . ARG A 1 212 ? 87.465 15.449 16.361 1.00 72.64 210 ARG A O 1
ATOM 1535 N N . TYR A 1 213 ? 85.918 14.498 14.990 1.00 69.47 211 TYR A N 1
ATOM 1536 C CA . TYR A 1 213 ? 85.965 13.157 15.577 1.00 69.27 211 TYR A CA 1
ATOM 1537 C C . TYR A 1 213 ? 87.321 12.474 15.388 1.00 73.61 211 TYR A C 1
ATOM 1538 O O . TYR A 1 213 ? 87.874 11.965 16.365 1.00 72.82 211 TYR A O 1
ATOM 1547 N N . ALA A 1 214 ? 87.868 12.497 14.150 1.00 70.82 212 ALA A N 1
ATOM 1548 C CA . ALA A 1 214 ? 89.165 11.900 13.806 1.00 71.05 212 ALA A CA 1
ATOM 1549 C C . ALA A 1 214 ? 90.315 12.501 14.614 1.00 75.57 212 ALA A C 1
ATOM 1550 O O . ALA A 1 214 ? 91.203 11.766 15.043 1.00 74.95 212 ALA A O 1
ATOM 1552 N N . LEU A 1 215 ? 90.278 13.824 14.850 1.00 72.89 213 LEU A N 1
ATOM 1553 C CA . LEU A 1 215 ? 91.293 14.522 15.635 1.00 73.23 213 LEU A CA 1
ATOM 1554 C C . LEU A 1 215 ? 91.167 14.199 17.129 1.00 78.00 213 LEU A C 1
ATOM 1555 O O . LEU A 1 215 ? 92.171 14.219 17.840 1.00 77.71 213 LEU A O 1
ATOM 1560 N N . GLU A 1 216 ? 89.943 13.879 17.595 1.00 75.41 214 GLU A N 1
ATOM 1561 C CA . GLU A 1 216 ? 89.680 13.487 18.982 1.00 75.49 214 GLU A CA 1
ATOM 1562 C C . GLU A 1 216 ? 90.129 12.041 19.210 1.00 80.25 214 GLU A C 1
ATOM 1563 O O . GLU A 1 216 ? 90.563 11.707 20.314 1.00 79.65 214 GLU A O 1
ATOM 1569 N N . PHE A 1 217 ? 90.023 11.187 18.162 1.00 77.63 215 PHE A N 1
ATOM 1570 C CA . PHE A 1 217 ? 90.431 9.779 18.192 1.00 77.80 215 PHE A CA 1
ATOM 1571 C C . PHE A 1 217 ? 91.950 9.654 18.301 1.00 84.36 215 PHE A C 1
ATOM 1572 O O . PHE A 1 217 ? 92.439 8.886 19.130 1.00 83.81 215 PHE A O 1
ATOM 1580 N N . PHE A 1 218 ? 92.687 10.412 17.466 1.00 83.41 216 PHE A N 1
ATOM 1581 C CA . PHE A 1 218 ? 94.151 10.430 17.430 1.00 84.45 216 PHE A CA 1
ATOM 1582 C C . PHE A 1 218 ? 94.685 11.682 18.156 1.00 91.07 216 PHE A C 1
ATOM 1583 O O . PHE A 1 218 ? 95.607 12.339 17.670 1.00 90.78 216 PHE A O 1
ATOM 1591 N N . HIS A 1 219 ? 94.107 11.988 19.336 1.00 89.87 217 HIS A N 1
ATOM 1592 C CA . HIS A 1 219 ? 94.417 13.151 20.177 1.00 90.77 217 HIS A CA 1
ATOM 1593 C C . HIS A 1 219 ? 95.884 13.231 20.646 1.00 96.04 217 HIS A C 1
ATOM 1594 O O . HIS A 1 219 ? 96.513 14.278 20.476 1.00 95.82 217 HIS A O 1
ATOM 1601 N N . GLY A 1 220 ? 96.404 12.144 21.217 1.00 93.53 218 GLY A N 1
ATOM 1602 C CA . GLY A 1 220 ? 97.771 12.078 21.733 1.00 93.85 218 GLY A CA 1
ATOM 1603 C C . GLY A 1 220 ? 98.881 11.958 20.702 1.00 98.85 218 GLY A C 1
ATOM 1604 O O . GLY A 1 220 ? 100.051 11.833 21.073 1.00 98.47 218 GLY A O 1
ATOM 1605 N N . LEU A 1 221 ? 98.527 12.006 19.405 1.00 96.24 219 LEU A N 1
ATOM 1606 C CA . LEU A 1 221 ? 99.448 11.884 18.272 1.00 96.40 219 LEU A CA 1
ATOM 1607 C C . LEU A 1 221 ? 99.842 13.236 17.661 1.00 101.05 219 LEU A C 1
ATOM 1608 O O . LEU A 1 221 ? 100.863 13.320 16.975 1.00 100.51 219 LEU A O 1
ATOM 1613 N N . TYR A 1 222 ? 99.030 14.283 17.897 1.00 98.42 220 TYR A N 1
ATOM 1614 C CA . TYR A 1 222 ? 99.232 15.623 17.340 1.00 98.53 220 TYR A CA 1
ATOM 1615 C C . TYR A 1 222 ? 99.501 16.693 18.414 1.00 104.20 220 TYR A C 1
ATOM 1616 O O . TYR A 1 222 ? 99.236 16.455 19.595 1.00 103.85 220 TYR A O 1
ATOM 1625 N N . ARG A 1 223 ? 100.038 17.867 17.992 1.00 102.08 221 ARG A N 1
ATOM 1626 C CA . ARG A 1 223 ? 100.375 19.017 18.846 1.00 102.51 221 ARG A CA 1
ATOM 1627 C C . ARG A 1 223 ? 99.163 19.532 19.628 1.00 107.97 221 ARG A C 1
ATOM 1628 O O . ARG A 1 223 ? 98.088 19.690 19.051 1.00 107.79 221 ARG A O 1
ATOM 1630 N N . SER A 1 224 ? 99.343 19.781 20.939 1.00 105.39 222 SER A N 1
ATOM 1631 C CA . SER A 1 224 ? 98.294 20.221 21.866 1.00 105.49 222 SER A CA 1
ATOM 1632 C C . SER A 1 224 ? 97.667 21.587 21.551 1.00 109.49 222 SER A C 1
ATOM 1633 O O . SER A 1 224 ? 96.443 21.709 21.614 1.00 109.02 222 SER A O 1
ATOM 1636 N N . LYS A 1 225 ? 98.488 22.606 21.234 1.00 106.19 223 LYS A N 1
ATOM 1637 C CA . LYS A 1 225 ? 97.992 23.961 20.960 1.00 106.00 223 LYS A CA 1
ATOM 1638 C C . LYS A 1 225 ? 97.552 24.180 19.506 1.00 109.25 223 LYS A C 1
ATOM 1639 O O . LYS A 1 225 ? 96.716 25.051 19.254 1.00 108.79 223 LYS A O 1
ATOM 1645 N N . SER A 1 226 ? 98.100 23.390 18.560 1.00 105.17 224 SER A N 1
ATOM 1646 C CA . SER A 1 226 ? 97.750 23.467 17.139 1.00 104.47 224 SER A CA 1
ATOM 1647 C C . SER A 1 226 ? 96.363 22.864 16.890 1.00 106.36 224 SER A C 1
ATOM 1648 O O . SER A 1 226 ? 95.576 23.442 16.137 1.00 105.89 224 SER A O 1
ATOM 1651 N N . THR A 1 227 ? 96.065 21.712 17.532 1.00 101.39 225 THR A N 1
ATOM 1652 C CA . THR A 1 227 ? 94.779 21.015 17.413 1.00 100.51 225 THR A CA 1
ATOM 1653 C C . THR A 1 227 ? 93.658 21.762 18.118 1.00 102.38 225 THR A C 1
ATOM 1654 O O . THR A 1 227 ? 92.542 21.779 17.608 1.00 101.83 225 THR A O 1
ATOM 1658 N N . ARG A 1 228 ? 93.953 22.374 19.285 1.00 97.51 226 ARG A N 1
ATOM 1659 C CA . ARG A 1 228 ? 93.003 23.146 20.093 1.00 96.57 226 ARG A CA 1
ATOM 1660 C C . ARG A 1 228 ? 92.396 24.306 19.290 1.00 98.21 226 ARG A C 1
ATOM 1661 O O . ARG A 1 228 ? 91.195 24.552 19.397 1.00 97.83 226 ARG A O 1
ATOM 1669 N N . ALA A 1 229 ? 93.222 24.987 18.471 1.00 92.94 227 ALA A N 1
ATOM 1670 C CA . ALA A 1 229 ? 92.795 26.087 17.604 1.00 91.83 227 ALA A CA 1
ATOM 1671 C C . ALA A 1 229 ? 92.027 25.551 16.388 1.00 93.15 227 ALA A C 1
ATOM 1672 O O . ALA A 1 229 ? 91.076 26.193 15.939 1.00 93.00 227 ALA A O 1
ATOM 1674 N N . TYR A 1 230 ? 92.440 24.373 15.868 1.00 87.47 228 TYR A N 1
ATOM 1675 C CA . TYR A 1 230 ? 91.825 23.692 14.724 1.00 86.13 228 TYR A CA 1
ATOM 1676 C C . TYR A 1 230 ? 90.417 23.197 15.084 1.00 88.83 228 TYR A C 1
ATOM 1677 O O . TYR A 1 230 ? 89.494 23.369 14.287 1.00 88.16 228 TYR A O 1
ATOM 1686 N N . LEU A 1 231 ? 90.258 22.601 16.286 1.00 84.75 229 LEU A N 1
ATOM 1687 C CA . LEU A 1 231 ? 88.987 22.089 16.810 1.00 84.19 229 LEU A CA 1
ATOM 1688 C C . LEU A 1 231 ? 88.013 23.227 17.116 1.00 87.38 229 LEU A C 1
ATOM 1689 O O . LEU A 1 231 ? 86.812 23.060 16.911 1.00 87.15 229 LEU A O 1
ATOM 1694 N N . LYS A 1 232 ? 88.533 24.375 17.603 1.00 83.24 230 LYS A N 1
ATOM 1695 C CA . LYS A 1 232 ? 87.762 25.577 17.934 1.00 82.75 230 LYS A CA 1
ATOM 1696 C C . LYS A 1 232 ? 87.098 26.154 16.677 1.00 85.74 230 LYS A C 1
ATOM 1697 O O . LYS A 1 232 ? 85.911 26.484 16.716 1.00 85.51 230 LYS A O 1
ATOM 1703 N N . ALA A 1 233 ? 87.861 26.251 15.566 1.00 81.31 231 ALA A N 1
ATOM 1704 C CA . ALA A 1 233 ? 87.384 26.750 14.274 1.00 80.63 231 ALA A CA 1
ATOM 1705 C C . ALA A 1 233 ? 86.386 25.777 13.640 1.00 83.26 231 ALA A C 1
ATOM 1706 O O . ALA A 1 233 ? 85.471 26.211 12.938 1.00 82.95 231 ALA A O 1
ATOM 1708 N N . LEU A 1 234 ? 86.556 24.466 13.901 1.00 78.77 232 LEU A N 1
ATOM 1709 C CA . LEU A 1 234 ? 85.668 23.418 13.406 1.00 78.14 232 LEU A CA 1
ATOM 1710 C C . LEU A 1 234 ? 84.345 23.432 14.176 1.00 81.53 232 LEU A C 1
ATOM 1711 O O . LEU A 1 234 ? 83.290 23.486 13.548 1.00 80.90 232 LEU A O 1
ATOM 1716 N N . ALA A 1 235 ? 84.401 23.460 15.528 1.00 78.13 233 ALA A N 1
ATOM 1717 C CA . ALA A 1 235 ? 83.221 23.505 16.403 1.00 78.01 233 ALA A CA 1
ATOM 1718 C C . ALA A 1 235 ? 82.331 24.727 16.130 1.00 82.33 233 ALA A C 1
ATOM 1719 O O . ALA A 1 235 ? 81.107 24.605 16.192 1.00 82.21 233 ALA A O 1
ATOM 1721 N N . ALA A 1 236 ? 82.948 25.885 15.800 1.00 78.86 234 ALA A N 1
ATOM 1722 C CA . ALA A 1 236 ? 82.252 27.134 15.473 1.00 78.58 234 ALA A CA 1
ATOM 1723 C C . ALA A 1 236 ? 81.495 27.017 14.143 1.00 82.30 234 ALA A C 1
ATOM 1724 O O . ALA A 1 236 ? 80.383 27.537 14.028 1.00 82.20 234 ALA A O 1
ATOM 1726 N N . THR A 1 237 ? 82.094 26.320 13.152 1.00 78.33 235 THR A N 1
ATOM 1727 C CA . THR A 1 237 ? 81.513 26.072 11.827 1.00 77.89 235 THR A CA 1
ATOM 1728 C C . THR A 1 237 ? 80.321 25.106 11.954 1.00 80.87 235 THR A C 1
ATOM 1729 O O . THR A 1 237 ? 79.287 25.327 11.318 1.00 80.31 235 THR A O 1
ATOM 1733 N N . GLN A 1 238 ? 80.473 24.050 12.787 1.00 76.81 236 GLN A N 1
ATOM 1734 C CA . GLN A 1 238 ? 79.452 23.034 13.064 1.00 76.37 236 GLN A CA 1
ATOM 1735 C C . GLN A 1 238 ? 78.232 23.668 13.746 1.00 79.41 236 GLN A C 1
ATOM 1736 O O . GLN A 1 238 ? 77.099 23.326 13.407 1.00 78.95 236 GLN A O 1
ATOM 1742 N N . GLU A 1 239 ? 78.478 24.592 14.698 1.00 75.54 237 GLU A N 1
ATOM 1743 C CA . GLU A 1 239 ? 77.465 25.330 15.456 1.00 75.28 237 GLU A CA 1
ATOM 1744 C C . GLU A 1 239 ? 76.621 26.219 14.525 1.00 78.21 237 GLU A C 1
ATOM 1745 O O . GLU A 1 239 ? 75.403 26.294 14.697 1.00 77.75 237 GLU A O 1
ATOM 1751 N N . GLU A 1 240 ? 77.272 26.874 13.540 1.00 74.09 238 GLU A N 1
ATOM 1752 C CA . GLU A 1 240 ? 76.625 27.762 12.575 1.00 73.69 238 GLU A CA 1
ATOM 1753 C C . GLU A 1 240 ? 75.766 27.005 11.560 1.00 77.13 238 GLU A C 1
ATOM 1754 O O . GLU A 1 240 ? 74.593 27.347 11.394 1.00 76.87 238 GLU A O 1
ATOM 1760 N N . LEU A 1 241 ? 76.340 25.987 10.888 1.00 73.28 239 LEU A N 1
ATOM 1761 C CA . LEU A 1 241 ? 75.622 25.175 9.899 1.00 72.93 239 LEU A CA 1
ATOM 1762 C C . LEU A 1 241 ? 74.537 24.302 10.544 1.00 76.33 239 LEU A C 1
ATOM 1763 O O . LEU A 1 241 ? 73.522 24.023 9.904 1.00 75.77 239 LEU A O 1
ATOM 1768 N N . GLY A 1 242 ? 74.763 23.902 11.798 1.00 72.58 240 GLY A N 1
ATOM 1769 C CA . GLY A 1 242 ? 73.833 23.100 12.587 1.00 72.18 240 GLY A CA 1
ATOM 1770 C C . GLY A 1 242 ? 72.599 23.877 13.001 1.00 75.53 240 GLY A C 1
ATOM 1771 O O . GLY A 1 242 ? 71.509 23.305 13.084 1.00 75.05 240 GLY A O 1
ATOM 1772 N N . ARG A 1 243 ? 72.768 25.195 13.256 1.00 71.77 241 ARG A N 1
ATOM 1773 C CA . ARG A 1 243 ? 71.703 26.133 13.633 1.00 71.29 241 ARG A CA 1
ATOM 1774 C C . ARG A 1 243 ? 70.658 26.218 12.511 1.00 74.78 241 ARG A C 1
ATOM 1775 O O . ARG A 1 243 ? 69.462 26.098 12.783 1.00 74.09 241 ARG A O 1
ATOM 1783 N N . HIS A 1 244 ? 71.121 26.397 11.254 1.00 71.39 242 HIS A N 1
ATOM 1784 C CA . HIS A 1 244 ? 70.269 26.472 10.066 1.00 71.16 242 HIS A CA 1
ATOM 1785 C C . HIS A 1 244 ? 69.651 25.107 9.751 1.00 73.83 242 HIS A C 1
ATOM 1786 O O . HIS A 1 244 ? 68.531 25.050 9.237 1.00 73.17 242 HIS A O 1
ATOM 1793 N N . ASN A 1 245 ? 70.381 24.016 10.068 1.00 69.77 243 ASN A N 1
ATOM 1794 C CA . ASN A 1 245 ? 69.940 22.635 9.867 1.00 69.12 243 ASN A CA 1
ATOM 1795 C C . ASN A 1 245 ? 68.775 22.286 10.797 1.00 72.42 243 ASN A C 1
ATOM 1796 O O . ASN A 1 245 ? 67.847 21.602 10.368 1.00 71.97 243 ASN A O 1
ATOM 1801 N N . ASP A 1 246 ? 68.819 22.758 12.062 1.00 68.76 244 ASP A N 1
ATOM 1802 C CA . ASP A 1 246 ? 67.760 22.534 13.052 1.00 68.68 244 ASP A CA 1
ATOM 1803 C C . ASP A 1 246 ? 66.438 23.151 12.587 1.00 72.73 244 ASP A C 1
ATOM 1804 O O . ASP A 1 246 ? 65.383 22.549 12.778 1.00 72.30 244 ASP A O 1
ATOM 1809 N N . LEU A 1 247 ? 66.516 24.327 11.937 1.00 69.56 245 LEU A N 1
ATOM 1810 C CA . LEU A 1 247 ? 65.391 25.078 11.380 1.00 69.50 245 LEU A CA 1
ATOM 1811 C C . LEU A 1 247 ? 64.704 24.299 10.245 1.00 73.19 245 LEU A C 1
ATOM 1812 O O . LEU A 1 247 ? 63.475 24.216 10.232 1.00 72.46 245 LEU A O 1
ATOM 1817 N N . VAL A 1 248 ? 65.494 23.712 9.313 1.00 69.98 246 VAL A N 1
ATOM 1818 C CA . VAL A 1 248 ? 64.965 22.953 8.173 1.00 69.81 246 VAL A CA 1
ATOM 1819 C C . VAL A 1 248 ? 64.408 21.576 8.619 1.00 72.80 246 VAL A C 1
ATOM 1820 O O . VAL A 1 248 ? 63.446 21.099 8.013 1.00 72.60 246 VAL A O 1
ATOM 1824 N N . VAL A 1 249 ? 64.983 20.968 9.686 1.00 68.48 247 VAL A N 1
ATOM 1825 C CA . VAL A 1 249 ? 64.523 19.687 10.244 1.00 67.76 247 VAL A CA 1
ATOM 1826 C C . VAL A 1 249 ? 63.158 19.921 10.914 1.00 70.75 247 VAL A C 1
ATOM 1827 O O . VAL A 1 249 ? 62.234 19.129 10.716 1.00 70.01 247 VAL A O 1
ATOM 1831 N N . ALA A 1 250 ? 63.029 21.049 11.649 1.00 66.98 248 ALA A N 1
ATOM 1832 C CA . ALA A 1 250 ? 61.807 21.487 12.330 1.00 66.64 248 ALA A CA 1
ATOM 1833 C C . ALA A 1 250 ? 60.631 21.618 11.355 1.00 70.43 248 ALA A C 1
ATOM 1834 O O . ALA A 1 250 ? 59.538 21.139 11.658 1.00 69.61 248 ALA A O 1
ATOM 1836 N N . GLY A 1 251 ? 60.885 22.228 10.193 1.00 67.34 249 GLY A N 1
ATOM 1837 C CA . GLY A 1 251 ? 59.902 22.411 9.129 1.00 67.41 249 GLY A CA 1
ATOM 1838 C C . GLY A 1 251 ? 59.425 21.099 8.539 1.00 71.62 249 GLY A C 1
ATOM 1839 O O . GLY A 1 251 ? 58.243 20.958 8.216 1.00 71.42 249 GLY A O 1
ATOM 1840 N N . ARG A 1 252 ? 60.346 20.123 8.418 1.00 68.39 250 ARG A N 1
ATOM 1841 C CA . ARG A 1 252 ? 60.082 18.775 7.912 1.00 68.23 250 ARG A CA 1
ATOM 1842 C C . ARG A 1 252 ? 59.259 17.978 8.940 1.00 71.58 250 ARG A C 1
ATOM 1843 O O . ARG A 1 252 ? 58.281 17.333 8.558 1.00 71.22 250 ARG A O 1
ATOM 1851 N N . LEU A 1 253 ? 59.651 18.036 10.235 1.00 67.85 251 LEU A N 1
ATOM 1852 C CA . LEU A 1 253 ? 58.974 17.341 11.337 1.00 67.61 251 LEU A CA 1
ATOM 1853 C C . LEU A 1 253 ? 57.555 17.852 11.574 1.00 72.77 251 LEU A C 1
ATOM 1854 O O . LEU A 1 253 ? 56.657 17.043 11.812 1.00 72.47 251 LEU A O 1
ATOM 1859 N N . LEU A 1 254 ? 57.352 19.185 11.513 1.00 70.50 252 LEU A N 1
ATOM 1860 C CA . LEU A 1 254 ? 56.039 19.801 11.716 1.00 70.83 252 LEU A CA 1
ATOM 1861 C C . LEU A 1 254 ? 55.077 19.521 10.562 1.00 76.55 252 LEU A C 1
ATOM 1862 O O . LEU A 1 254 ? 53.906 19.247 10.820 1.00 76.28 252 LEU A O 1
ATOM 1867 N N . GLN A 1 255 ? 55.574 19.539 9.302 1.00 74.63 253 GLN A N 1
ATOM 1868 C CA . GLN A 1 255 ? 54.780 19.232 8.102 1.00 75.25 253 GLN A CA 1
ATOM 1869 C C . GLN A 1 255 ? 54.267 17.778 8.159 1.00 81.16 253 GLN A C 1
ATOM 1870 O O . GLN A 1 255 ? 53.125 17.520 7.770 1.00 81.01 253 GLN A O 1
ATOM 1876 N N . GLU A 1 256 ? 55.098 16.852 8.692 1.00 78.94 254 GLU A N 1
ATOM 1877 C CA . GLU A 1 256 ? 54.756 15.439 8.894 1.00 79.26 254 GLU A CA 1
ATOM 1878 C C . GLU A 1 256 ? 53.696 15.321 9.996 1.00 84.15 254 GLU A C 1
ATOM 1879 O O . GLU A 1 256 ? 52.783 14.501 9.882 1.00 83.87 254 GLU A O 1
ATOM 1885 N N . LEU A 1 257 ? 53.818 16.158 11.053 1.00 81.46 255 LEU A N 1
ATOM 1886 C CA . LEU A 1 257 ? 52.892 16.226 12.186 1.00 81.71 255 LEU A CA 1
ATOM 1887 C C . LEU A 1 257 ? 51.535 16.798 11.744 1.00 86.84 255 LEU A C 1
ATOM 1888 O O . LEU A 1 257 ? 50.507 16.386 12.277 1.00 86.41 255 LEU A O 1
ATOM 1893 N N . ALA A 1 258 ? 51.537 17.725 10.760 1.00 84.40 256 ALA A N 1
ATOM 1894 C CA . ALA A 1 258 ? 50.328 18.347 10.207 1.00 84.76 256 ALA A CA 1
ATOM 1895 C C . ALA A 1 258 ? 49.458 17.328 9.463 1.00 90.19 256 ALA A C 1
ATOM 1896 O O . ALA A 1 258 ? 48.231 17.391 9.558 1.00 89.87 256 ALA A O 1
ATOM 1898 N N . GLN A 1 259 ? 50.098 16.391 8.734 1.00 87.89 257 GLN A N 1
ATOM 1899 C CA . GLN A 1 259 ? 49.424 15.338 7.969 1.00 88.18 257 GLN A CA 1
ATOM 1900 C C . GLN A 1 259 ? 48.809 14.276 8.883 1.00 92.84 257 GLN A C 1
ATOM 1901 O O . GLN A 1 259 ? 47.694 13.823 8.619 1.00 92.62 257 GLN A O 1
ATOM 1907 N N . GLN A 1 260 ? 49.530 13.886 9.954 1.00 89.87 258 GLN A N 1
ATOM 1908 C CA . GLN A 1 260 ? 49.072 12.880 10.919 1.00 89.98 258 GLN A CA 1
ATOM 1909 C C . GLN A 1 260 ? 48.069 13.445 11.927 1.00 94.40 258 GLN A C 1
ATOM 1910 O O . GLN A 1 260 ? 47.129 12.744 12.305 1.00 94.06 258 GLN A O 1
ATOM 1916 N N . GLN A 1 261 ? 48.270 14.705 12.357 1.00 91.38 259 GLN A N 1
ATOM 1917 C CA . GLN A 1 261 ? 47.399 15.404 13.307 1.00 91.36 259 GLN A CA 1
ATOM 1918 C C . GLN A 1 261 ? 46.785 16.637 12.605 1.00 95.28 259 GLN A C 1
ATOM 1919 O O . GLN A 1 261 ? 47.350 17.733 12.686 1.00 95.04 259 GLN A O 1
ATOM 1925 N N . PRO A 1 262 ? 45.648 16.481 11.883 1.00 91.67 260 PRO A N 1
ATOM 1926 C CA . PRO A 1 262 ? 45.057 17.636 11.180 1.00 91.48 260 PRO A CA 1
ATOM 1927 C C . PRO A 1 262 ? 44.366 18.654 12.094 1.00 95.18 260 PRO A C 1
ATOM 1928 O O . PRO A 1 262 ? 44.022 19.747 11.638 1.00 94.75 260 PRO A O 1
ATOM 1932 N N . GLN A 1 263 ? 44.170 18.295 13.377 1.00 91.46 261 GLN A N 1
ATOM 1933 C CA . GLN A 1 263 ? 43.531 19.123 14.407 1.00 91.04 261 GLN A CA 1
ATOM 1934 C C . GLN A 1 263 ? 44.356 20.354 14.808 1.00 94.17 261 GLN A C 1
ATOM 1935 O O . GLN A 1 263 ? 43.779 21.420 15.033 1.00 94.02 261 GLN A O 1
ATOM 1941 N N . ALA A 1 264 ? 45.693 20.210 14.894 1.00 89.71 262 ALA A N 1
ATOM 1942 C CA . ALA A 1 264 ? 46.611 21.287 15.280 1.00 89.08 262 ALA A CA 1
ATOM 1943 C C . ALA A 1 264 ? 47.313 21.967 14.085 1.00 91.52 262 ALA A C 1
ATOM 1944 O O . ALA A 1 264 ? 48.226 22.772 14.295 1.00 91.04 262 ALA A O 1
ATOM 1946 N N . ALA A 1 265 ? 46.855 21.676 12.845 1.00 86.96 263 ALA A N 1
ATOM 1947 C CA . ALA A 1 265 ? 47.388 22.204 11.580 1.00 86.17 263 ALA A CA 1
ATOM 1948 C C . ALA A 1 265 ? 47.573 23.726 11.539 1.00 88.73 263 ALA A C 1
ATOM 1949 O O . ALA A 1 265 ? 48.553 24.192 10.957 1.00 88.32 263 ALA A O 1
ATOM 1951 N N . GLU A 1 266 ? 46.646 24.491 12.158 1.00 84.19 264 GLU A N 1
ATOM 1952 C CA . GLU A 1 266 ? 46.697 25.957 12.230 1.00 83.39 264 GLU A CA 1
ATOM 1953 C C . GLU A 1 266 ? 47.911 26.425 13.038 1.00 85.68 264 GLU A C 1
ATOM 1954 O O . GLU A 1 266 ? 48.613 27.342 12.608 1.00 85.22 264 GLU A O 1
ATOM 1960 N N . ALA A 1 267 ? 48.164 25.775 14.193 1.00 81.13 265 ALA A N 1
ATOM 1961 C CA . ALA A 1 267 ? 49.298 26.055 15.075 1.00 80.47 265 ALA A CA 1
ATOM 1962 C C . ALA A 1 267 ? 50.610 25.619 14.415 1.00 83.06 265 ALA A C 1
ATOM 1963 O O . ALA A 1 267 ? 51.627 26.293 14.587 1.00 82.65 265 ALA A O 1
ATOM 1965 N N . VAL A 1 268 ? 50.573 24.500 13.65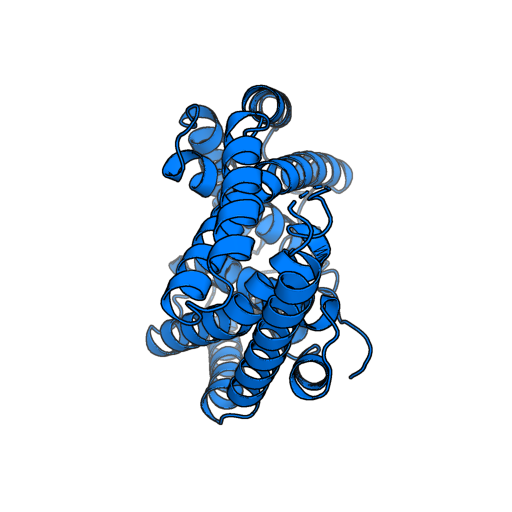0 1.00 78.57 266 VAL A N 1
ATOM 1966 C CA . VAL A 1 268 ? 51.712 23.936 12.915 1.00 77.80 266 VAL A CA 1
ATOM 1967 C C . VAL A 1 268 ? 52.159 24.920 11.824 1.00 80.48 266 VAL A C 1
ATOM 1968 O O . VAL A 1 268 ? 53.338 25.273 11.774 1.00 80.10 266 VAL A O 1
ATOM 1972 N N . GLN A 1 269 ? 51.211 25.359 10.964 1.00 76.11 267 GLN A N 1
ATOM 1973 C CA . GLN A 1 269 ? 51.457 26.296 9.865 1.00 75.68 267 GLN A CA 1
ATOM 1974 C C . GLN A 1 269 ? 52.023 27.635 10.348 1.00 78.46 267 GLN A C 1
ATOM 1975 O O . GLN A 1 269 ? 52.850 28.223 9.650 1.00 77.97 267 GLN A O 1
ATOM 1981 N N . PHE A 1 270 ? 51.614 28.087 11.558 1.00 74.28 268 PHE A N 1
ATOM 1982 C CA . PHE A 1 270 ? 52.108 29.313 12.187 1.00 73.93 268 PHE A CA 1
ATOM 1983 C C . PHE A 1 270 ? 53.586 29.152 12.543 1.00 76.14 268 PHE A C 1
ATOM 1984 O O . PHE A 1 270 ? 54.380 30.055 12.272 1.00 75.19 268 PHE A O 1
ATOM 1992 N N . ALA A 1 271 ? 53.946 27.997 13.144 1.00 71.91 269 ALA A N 1
ATOM 1993 C CA . ALA A 1 271 ? 55.312 27.653 13.530 1.00 71.16 269 ALA A CA 1
ATOM 1994 C C . ALA A 1 271 ? 56.180 27.462 12.286 1.00 74.16 269 ALA A C 1
ATOM 1995 O O . ALA A 1 271 ? 57.308 27.950 12.258 1.00 73.37 269 ALA A O 1
ATOM 1997 N N . ARG A 1 272 ? 55.635 26.789 11.248 1.00 70.57 270 ARG A N 1
ATOM 1998 C CA . ARG A 1 272 ? 56.312 26.529 9.974 1.00 70.26 270 ARG A CA 1
ATOM 1999 C C . ARG A 1 272 ? 56.600 27.819 9.213 1.00 74.25 270 ARG A C 1
ATOM 2000 O O . ARG A 1 272 ? 57.669 27.944 8.619 1.00 74.00 270 ARG A O 1
ATOM 2008 N N . GLY A 1 273 ? 55.658 28.763 9.261 1.00 71.05 271 GLY A N 1
ATOM 2009 C CA . GLY A 1 273 ? 55.789 30.074 8.638 1.00 70.85 271 GLY A CA 1
ATOM 2010 C C . GLY A 1 273 ? 56.896 30.882 9.284 1.00 75.09 271 GLY A C 1
ATOM 2011 O O . GLY A 1 273 ? 57.720 31.475 8.583 1.00 74.36 271 GLY A O 1
ATOM 2012 N N . TYR A 1 274 ? 56.946 30.854 10.635 1.00 72.49 272 TYR A N 1
ATOM 2013 C CA . TYR A 1 274 ? 57.946 31.530 11.467 1.00 72.83 272 TYR A CA 1
ATOM 2014 C C . TYR A 1 274 ? 59.350 30.977 11.214 1.00 77.13 272 TYR A C 1
ATOM 2015 O O . TYR A 1 274 ? 60.298 31.756 11.101 1.00 76.48 272 TYR A O 1
ATOM 2024 N N . LEU A 1 275 ? 59.478 29.641 11.132 1.00 74.37 273 LEU A N 1
ATOM 2025 C CA . LEU A 1 275 ? 60.755 28.962 10.917 1.00 74.57 273 LEU A CA 1
ATOM 2026 C C . LEU A 1 275 ? 61.282 29.103 9.489 1.00 79.62 273 LEU A C 1
ATOM 2027 O O . LEU A 1 275 ? 62.495 29.218 9.312 1.00 78.93 273 LEU A O 1
ATOM 2032 N N . LEU A 1 276 ? 60.381 29.120 8.480 1.00 77.51 274 LEU A N 1
ATOM 2033 C CA . LEU A 1 276 ? 60.746 29.290 7.066 1.00 77.97 274 LEU A CA 1
ATOM 2034 C C . LEU A 1 276 ? 61.330 30.685 6.838 1.00 82.58 274 LEU A C 1
ATOM 2035 O O . LEU A 1 276 ? 62.249 30.837 6.031 1.00 82.51 274 LEU A O 1
ATOM 2040 N N . ALA A 1 277 ? 60.799 31.694 7.559 1.00 79.30 275 ALA A N 1
ATOM 2041 C CA . ALA A 1 277 ? 61.271 33.073 7.501 1.00 79.28 275 ALA A CA 1
ATOM 2042 C C . ALA A 1 277 ? 62.649 33.185 8.157 1.00 83.77 275 ALA A C 1
ATOM 2043 O O . ALA A 1 277 ? 63.515 33.860 7.610 1.00 83.10 275 ALA A O 1
ATOM 2045 N N . GLN A 1 278 ? 62.866 32.480 9.293 1.00 81.07 276 GLN A N 1
ATOM 2046 C CA . GLN A 1 278 ? 64.143 32.446 10.018 1.00 81.36 276 GLN A CA 1
ATOM 2047 C C . GLN A 1 278 ? 65.265 31.842 9.159 1.00 86.53 276 GLN A C 1
ATOM 2048 O O . GLN A 1 278 ? 66.424 32.225 9.319 1.00 86.00 276 GLN A O 1
ATOM 2054 N N . GLN A 1 279 ? 64.909 30.914 8.241 1.00 84.19 277 GLN A N 1
ATOM 2055 C CA . GLN A 1 279 ? 65.819 30.267 7.291 1.00 84.43 277 GLN A CA 1
ATOM 2056 C C . GLN A 1 279 ? 66.279 31.272 6.226 1.00 90.29 277 GLN A C 1
ATOM 2057 O O . GLN A 1 279 ? 67.424 31.205 5.779 1.00 89.96 277 GLN A O 1
ATOM 2063 N N . ALA A 1 280 ? 65.379 32.192 5.817 1.00 88.44 278 ALA A N 1
ATOM 2064 C CA . ALA A 1 280 ? 65.643 33.216 4.803 1.00 88.99 278 ALA A CA 1
ATOM 2065 C C . ALA A 1 280 ? 66.289 34.482 5.378 1.00 94.66 278 ALA A C 1
ATOM 2066 O O . ALA A 1 280 ? 67.164 35.059 4.731 1.00 94.42 278 ALA A O 1
ATOM 2068 N N . MET A 1 281 ? 65.848 34.921 6.576 1.00 92.58 279 MET A N 1
ATOM 2069 C CA . MET A 1 281 ? 66.360 36.119 7.253 1.00 93.10 279 MET A CA 1
ATOM 2070 C C . MET A 1 281 ? 67.721 35.851 7.885 1.00 96.87 279 MET A C 1
ATOM 2071 O O . MET A 1 281 ? 68.612 36.697 7.792 1.00 96.47 279 MET A O 1
ATOM 2076 N N . ARG A 1 282 ? 67.882 34.675 8.524 1.00 93.35 280 ARG A N 1
ATOM 2077 C CA . ARG A 1 282 ? 69.137 34.266 9.156 1.00 93.03 280 ARG A CA 1
ATOM 2078 C C . ARG A 1 282 ? 69.681 32.974 8.507 1.00 95.85 280 ARG A C 1
ATOM 2079 O O . ARG A 1 282 ? 69.601 31.906 9.123 1.00 95.42 280 ARG A O 1
ATOM 2087 N N . PRO A 1 283 ? 70.228 33.023 7.264 1.00 91.83 281 PRO A N 1
ATOM 2088 C CA . PRO A 1 283 ? 70.777 31.790 6.675 1.00 91.37 281 PRO A CA 1
ATOM 2089 C C . PRO A 1 283 ? 72.172 31.488 7.225 1.00 94.25 281 PRO A C 1
ATOM 2090 O O . PRO A 1 283 ? 72.730 32.316 7.953 1.00 93.44 281 PRO A O 1
ATOM 2094 N N . ALA A 1 284 ? 72.729 30.302 6.901 1.00 90.58 282 ALA A N 1
ATOM 2095 C CA . ALA A 1 284 ? 74.068 29.912 7.347 1.00 90.28 282 ALA A CA 1
ATOM 2096 C C . ALA A 1 284 ? 75.074 30.911 6.770 1.00 93.91 282 ALA A C 1
ATOM 2097 O O . ALA A 1 284 ? 75.231 30.989 5.548 1.00 93.29 282 ALA A O 1
ATOM 2099 N N . ASP A 1 285 ? 75.664 31.751 7.648 1.00 90.60 283 ASP A N 1
ATOM 2100 C CA . ASP A 1 285 ? 76.613 32.794 7.252 1.00 90.59 283 ASP A CA 1
ATOM 2101 C C . ASP A 1 285 ? 77.896 32.180 6.703 1.00 93.84 283 ASP A C 1
ATOM 2102 O O . ASP A 1 285 ? 78.849 31.934 7.448 1.00 93.34 283 ASP A O 1
ATOM 2107 N N . LEU A 1 286 ? 77.890 31.908 5.384 1.00 89.94 284 LEU A N 1
ATOM 2108 C CA . LEU A 1 286 ? 79.003 31.295 4.661 1.00 89.60 284 LEU A CA 1
ATOM 2109 C C . LEU A 1 286 ? 80.254 32.163 4.682 1.00 92.84 284 LEU A C 1
ATOM 2110 O O . LEU A 1 286 ? 81.346 31.616 4.785 1.00 92.56 284 LEU A O 1
ATOM 2115 N N . ASP A 1 287 ? 80.095 33.504 4.624 1.00 88.83 285 ASP A N 1
ATOM 2116 C CA . ASP A 1 287 ? 81.204 34.465 4.666 1.00 88.41 285 ASP A CA 1
ATOM 2117 C C . ASP A 1 287 ? 81.996 34.370 5.978 1.00 92.09 285 ASP A C 1
ATOM 2118 O O . ASP A 1 287 ? 83.226 34.430 5.946 1.00 91.81 285 ASP A O 1
ATOM 2123 N N . ALA A 1 288 ? 81.295 34.183 7.116 1.00 88.33 286 ALA A N 1
ATOM 2124 C CA . ALA A 1 288 ? 81.911 34.020 8.436 1.00 88.02 286 ALA A CA 1
ATOM 2125 C C . ALA A 1 288 ? 82.582 32.643 8.545 1.00 91.30 286 ALA A C 1
ATOM 2126 O O . ALA A 1 288 ? 83.619 32.522 9.200 1.00 90.88 286 ALA A O 1
ATOM 2128 N N . ILE A 1 289 ? 81.989 31.615 7.890 1.00 87.43 287 ILE A N 1
ATOM 2129 C CA . ILE A 1 289 ? 82.491 30.236 7.834 1.00 87.04 287 ILE A CA 1
ATOM 2130 C C . ILE A 1 289 ? 83.802 30.210 7.029 1.00 90.65 287 ILE A C 1
ATOM 2131 O O . ILE A 1 289 ? 84.799 29.671 7.511 1.00 89.94 287 ILE A O 1
ATOM 2136 N N . ARG A 1 290 ? 83.792 30.818 5.821 1.00 87.44 288 ARG A N 1
ATOM 2137 C CA . ARG A 1 290 ? 84.936 30.930 4.912 1.00 87.43 288 ARG A CA 1
ATOM 2138 C C . ARG A 1 290 ? 86.115 31.628 5.595 1.00 91.50 288 ARG A C 1
ATOM 2139 O O . ARG A 1 290 ? 87.237 31.137 5.500 1.00 91.07 288 ARG A O 1
ATOM 2147 N N . ALA A 1 291 ? 85.846 32.731 6.330 1.00 88.31 289 ALA A N 1
ATOM 2148 C CA . ALA A 1 291 ? 86.853 33.499 7.072 1.00 88.36 289 ALA A CA 1
ATOM 2149 C C . ALA A 1 291 ? 87.405 32.725 8.279 1.00 92.24 289 ALA A C 1
ATOM 2150 O O . ALA A 1 291 ? 88.540 32.963 8.697 1.00 92.20 289 ALA A O 1
ATOM 2152 N N . GLY A 1 292 ? 86.600 31.816 8.821 1.00 88.34 292 GLY A N 1
ATOM 2153 C CA . GLY A 1 292 ? 86.982 30.982 9.954 1.00 88.06 292 GLY A CA 1
ATOM 2154 C C . GLY A 1 292 ? 87.839 29.791 9.570 1.00 91.55 292 GLY A C 1
ATOM 2155 O O . GLY A 1 292 ? 88.597 29.288 10.404 1.00 91.12 292 GLY A O 1
ATOM 2156 N N . LEU A 1 293 ? 87.731 29.336 8.302 1.00 87.89 293 LEU A N 1
ATOM 2157 C CA . LEU A 1 293 ? 88.466 28.177 7.779 1.00 87.66 293 LEU A CA 1
ATOM 2158 C C . LEU A 1 293 ? 89.592 28.511 6.773 1.00 91.89 293 LEU A C 1
ATOM 2159 O O . LEU A 1 293 ? 90.376 27.618 6.447 1.00 91.13 293 LEU A O 1
ATOM 2164 N N . HIS A 1 294 ? 89.671 29.770 6.278 1.00 89.24 294 HIS A N 1
ATOM 2165 C CA . HIS A 1 294 ? 90.678 30.190 5.288 1.00 89.60 294 HIS A CA 1
ATOM 2166 C C . HIS A 1 294 ? 92.129 30.122 5.792 1.00 94.41 294 HIS A C 1
ATOM 2167 O O . HIS A 1 294 ? 93.041 29.948 4.983 1.00 93.85 294 HIS A O 1
ATOM 2174 N N . ALA A 1 295 ? 92.335 30.286 7.111 1.00 92.09 296 ALA A N 1
ATOM 2175 C CA . ALA A 1 295 ? 93.657 30.289 7.742 1.00 92.49 296 ALA A CA 1
ATOM 2176 C C . ALA A 1 295 ? 94.119 28.911 8.221 1.00 96.83 296 ALA A C 1
ATOM 2177 O O . ALA A 1 295 ? 95.320 28.720 8.431 1.00 96.50 296 ALA A O 1
ATOM 2179 N N . LEU A 1 296 ? 93.175 27.963 8.400 1.00 93.70 297 LEU A N 1
ATOM 2180 C CA . LEU A 1 296 ? 93.447 26.614 8.899 1.00 93.71 297 LEU A CA 1
ATOM 2181 C C . LEU A 1 296 ? 94.429 25.800 8.067 1.00 97.88 297 LEU A C 1
ATOM 2182 O O . LEU A 1 296 ? 94.290 25.681 6.848 1.00 97.41 297 LEU A O 1
ATOM 2187 N N . ARG A 1 297 ? 95.424 25.237 8.760 1.00 94.79 298 ARG A N 1
ATOM 2188 C CA . ARG A 1 297 ? 96.458 24.366 8.211 1.00 94.85 298 ARG A CA 1
ATOM 2189 C C . ARG A 1 297 ? 96.295 23.010 8.885 1.00 99.00 298 ARG A C 1
ATOM 2190 O O . ARG A 1 297 ? 95.930 22.958 10.064 1.00 97.99 298 ARG A O 1
ATOM 2198 N N . ALA A 1 298 ? 96.551 21.918 8.138 1.00 96.54 299 ALA A N 1
ATOM 2199 C CA . ALA A 1 298 ? 96.440 20.539 8.624 1.00 96.79 299 ALA A CA 1
ATOM 2200 C C . ALA A 1 298 ? 97.257 20.324 9.908 1.00 101.26 299 ALA A C 1
ATOM 2201 O O . ALA A 1 298 ? 98.420 20.735 9.947 1.00 100.54 299 ALA A O 1
ATOM 2203 N N . PRO A 1 299 ? 96.661 19.745 10.982 1.00 98.77 300 PRO A N 1
ATOM 2204 C CA . PRO A 1 299 ? 97.428 19.536 12.223 1.00 98.93 300 PRO A CA 1
ATOM 2205 C C . PRO A 1 299 ? 98.595 18.580 12.003 1.00 103.74 300 PRO A C 1
ATOM 2206 O O . PRO A 1 299 ? 98.432 17.549 11.349 1.00 103.24 300 PRO A O 1
ATOM 2210 N N . GLN A 1 300 ? 99.785 18.965 12.485 1.00 101.39 301 GLN A N 1
ATOM 2211 C CA . GLN A 1 300 ? 101.013 18.186 12.330 1.00 101.72 301 GLN A CA 1
ATOM 2212 C C . GLN A 1 300 ? 101.261 17.243 13.507 1.00 106.33 301 GLN A C 1
ATOM 2213 O O . GLN A 1 300 ? 100.907 17.565 14.645 1.00 105.83 301 GLN A O 1
ATOM 2219 N N . LEU A 1 301 ? 101.843 16.065 13.217 1.00 103.44 302 LEU A N 1
ATOM 2220 C CA . LEU A 1 301 ? 102.155 15.033 14.209 1.00 103.54 302 LEU A CA 1
ATOM 2221 C C . LEU A 1 301 ? 103.278 15.471 15.146 1.00 108.31 302 LEU A C 1
ATOM 2222 O O . LEU A 1 301 ? 104.150 16.246 14.745 1.00 108.06 302 LEU A O 1
ATOM 2227 N N . ARG A 1 302 ? 103.258 14.958 16.389 1.00 105.39 303 ARG A N 1
ATOM 2228 C CA . ARG A 1 302 ? 104.273 15.239 17.403 1.00 142.57 303 ARG A CA 1
ATOM 2229 C C . ARG A 1 302 ? 104.590 13.983 18.215 1.00 181.84 303 ARG A C 1
ATOM 2230 O O . ARG A 1 302 ? 105.662 13.403 18.052 1.00 137.56 303 ARG A O 1
#

Sequence (289 aa):
GHAPFRAQALALDADAALSEAFPAILGNCLEHIQQRNEVAVIEGHDPETLHQMRVGVRRLRSALKLFDAVAPCPPALQDDISWLGTELGAARDWDVLLASTLPRIDANGLLELNALVQKIAQAKRHAAAQALLSPRYTRLMLTLGAWMLETAPLLDGSAAHFSRQIMQHLHKSLLKRAARMQDDDAASAHRTRRIATKRGRYALEFFHGLYRSKSTRAYLKALAATQEELGRHNDLVVAGRLLQELAQQQPQAAEAVQFARGYLLAQQAMRPADLDAIRAGLHALRAPQLR

InterPro domains:
  IPR007899 CHAD domain [PF05235] (30-253)
  IPR007899 CHAD domain [PS51708] (21-296)
  IPR007899 CHAD domain [SM00880] (31-287)
  IPR038186 CHAD domain superfamily [G3DSA:1.40.20.10] (12-301)

Secondary structure (DSSP, 8-state):
--S--PPP-----TT-BHHHHHHHHHHHHHHHHHTTHHHHHH---HHHHHHHHHHHHHHHHHHHHSTTTSPPPHHHHHHHHHHHHHHHHHHHHHHIIIIISTT----THHHHHHHHHHHHHHHHHHHHHHHHSHHHHHHHHHHHHHHHHHGGG--SBHHHHHHHHHHHHHHHHHHHHHH--TT-HHHHHHHHHHHHHHHHHHHHTGGGB-HHHHHHHHHHHHHHHHHHHHHHHHHHHHHHHHHHHHH-GGGHHHHHHHHHHHHHHHHHS---HHHHHHHHSS--PPPB-

Organism: Ricinus communis (NCBI:txid3988)

B-factor: mean 83.79, std 19.6, range [35.8, 202.29]

Nearest PDB structures (foldseek):
  6qv5-assembly1_A  TM=1.003E+00  e=3.364E-37  Ricinus communis
  6qv7-assembly1_A  TM=8.483E-01  e=8.204E-08  Chlorobaculum tepidum TLS
  6rn5-assembly1_A-2  TM=7.040E-01  e=2.930E-04  Streptomyces chartreusis
  2l6f-assembly1_A  TM=3.499E-01  e=1.246E+00  unclassified

Radius of gyration: 20.46 Å; Cα contacts (8 Å, |Δi|>4): 341; chains: 1; bounding box: 61×46×39 Å

Foldseek 3Di:
DPDADAQDQDADAQFAAQLRLQCSQLVSLLCQQVVLLVCLQPHLDLRSLVSNLLSLVLNVLSQVLCCVLANDDPVLVVLSVVLNVLSVQLNLLVCCLPPQLVVDPVPLLVVVSVVSVVSSVVSSNSSSVSSVDVSNVVSSVVSSVSSNVSSVVGDGGPLVSLVVSLVVLLVQLLVLLVVDDPPDPVSLVSNLVSLVSNLSSCSSNVNFFDDVLVVLVNVLSVVSNVLSVVLVSLVSSLVVLVVVCVVCVPCVVSSVSSNVVSVVCCVVRPRPSVVNCVSSVPRDRTDTD

Solvent-accessible surface area: 14976 Å² total; per-residue (Å²): 59,96,68,56,39,157,42,101,98,34,85,22,102,61,135,9,33,3,38,101,0,0,29,32,0,3,26,11,0,12,55,2,0,76,139,0,41,75,6,0,45,140,28,79,59,63,51,0,1,52,17,0,28,21,0,0,73,12,1,88,14,0,9,117,18,0,68,97,60,0,91,7,49,102,68,10,81,91,29,2,42,47,0,3,92,54,1,10,34,1,50,43,15,21,28,2,36,72,44,3,16,86,110,17,115,102,89,25,35,150,121,0,60,60,20,0,77,137,37,6,78,55,75,6,106,50,1,8,123,8,4,112,31,101,106,2,79,176,3,14,137,69,3,15,61,32,18,120,130,21,8,98,125,18,128,51,48,0,20,104,13,0,119,104,30,11,122,98,16,22,127,18,1,70,108,54,8,78,170,3,112,100,142,59,89,62,10,23,88,102,0,34,41,1,0,34,67,6,60,8,0,2,57,1,0,91,33,4,12,24,81,145,42,6,162,60,12,39,161,21,0,47,61,6,43,141,45,6,17,52,45,37,49,4,76,35,1,14,117,8,0,67,87,8,14,134,144,57,99,135,14,32,163,13,0,103,81,0,62,43,78,0,118,45,21,32,69,150,128,62,15,75,18,101,59,6,88,65,36,5,148,74,29,206,42,9,102,50,205